Protein AF-A0A5C6HKQ1-F1 (afdb_monomer_lite)

pLDDT: mean 90.55, std 9.91, range [43.19, 98.81]

Secondary structure (DSSP, 8-state):
-EEEEEEETT-TTT-GGGHHHH-EE-GGGSSS--TTHHHHH-HHHHHHHHH---SHHHHHHHTT-SPEEEES-HHHHHHHHTTTTTS-EEE--TTT-SEEEEEEE--GGGEEEEETTEEEEEE---GGG---S---HHHHHHHHHHHH----TTTTT-SS-EEEEEEEHHHHHTT-TTSTTHHHHHHHHHHHTEEEEEE--EETTEE-SEE---TTEEEEEEEETTPPPP-GGG-

Structure (mmCIF, N/CA/C/O backbone):
data_AF-A0A5C6HKQ1-F1
#
_entry.id   AF-A0A5C6HKQ1-F1
#
loop_
_atom_site.group_PDB
_atom_site.id
_atom_site.type_symbol
_atom_site.label_atom_id
_atom_site.label_alt_id
_atom_site.label_comp_id
_atom_site.label_asym_id
_atom_site.label_entity_id
_atom_site.label_seq_id
_atom_site.pdbx_PDB_ins_code
_atom_site.Cartn_x
_atom_site.Cartn_y
_atom_site.Cartn_z
_atom_site.occupancy
_atom_site.B_iso_or_equiv
_atom_site.auth_seq_id
_atom_site.auth_comp_id
_atom_site.auth_asym_id
_atom_site.auth_atom_id
_atom_site.pdbx_PDB_model_num
ATOM 1 N N . MET A 1 1 ? -14.952 0.604 -4.972 1.00 96.75 1 MET A N 1
ATOM 2 C CA . MET A 1 1 ? -14.135 1.523 -4.153 1.00 96.75 1 MET A CA 1
ATOM 3 C C . MET A 1 1 ? -12.769 1.651 -4.800 1.00 96.75 1 MET A C 1
ATOM 5 O O . MET A 1 1 ? -12.287 0.654 -5.327 1.00 96.75 1 MET A O 1
ATOM 9 N N . ILE A 1 2 ? -12.178 2.847 -4.808 1.00 98.44 2 ILE A N 1
ATOM 10 C CA . ILE A 1 2 ? -10.826 3.061 -5.339 1.00 98.44 2 ILE A CA 1
ATOM 11 C C . ILE A 1 2 ? -9.959 3.651 -4.231 1.00 98.44 2 ILE A C 1
ATOM 13 O O . ILE A 1 2 ? -10.359 4.638 -3.620 1.00 98.44 2 ILE A O 1
ATOM 17 N N . LEU A 1 3 ? -8.802 3.040 -3.985 1.00 98.69 3 LEU A N 1
ATOM 18 C CA . LEU A 1 3 ? -7.834 3.465 -2.975 1.00 98.69 3 LEU A CA 1
ATOM 19 C C . LEU A 1 3 ? -6.476 3.738 -3.629 1.00 98.69 3 LEU A C 1
ATOM 21 O O . LEU A 1 3 ? -6.067 3.021 -4.542 1.00 98.69 3 LEU A O 1
ATOM 25 N N . PHE A 1 4 ? -5.767 4.756 -3.151 1.00 98.81 4 PHE A N 1
ATOM 26 C CA . PHE A 1 4 ? -4.529 5.263 -3.739 1.00 98.81 4 PHE A CA 1
ATOM 27 C C . PHE A 1 4 ? -3.397 5.295 -2.714 1.00 98.81 4 PHE A C 1
ATOM 29 O O . PHE A 1 4 ? -3.599 5.724 -1.582 1.00 98.81 4 PHE A O 1
ATOM 36 N N . ARG A 1 5 ? -2.188 4.900 -3.106 1.00 98.38 5 ARG A N 1
ATOM 37 C CA . ARG A 1 5 ? -0.990 4.983 -2.261 1.00 98.38 5 ARG A CA 1
ATOM 38 C C . ARG A 1 5 ? 0.164 5.576 -3.047 1.00 98.38 5 ARG A C 1
ATOM 40 O O . ARG A 1 5 ? 0.597 4.995 -4.039 1.00 98.38 5 ARG A O 1
ATOM 47 N N . GLY A 1 6 ? 0.678 6.703 -2.572 1.00 98.06 6 GLY A N 1
ATOM 48 C CA . GLY A 1 6 ? 1.950 7.248 -3.027 1.00 98.06 6 GLY A CA 1
ATOM 49 C C . GLY A 1 6 ? 3.116 6.532 -2.352 1.00 98.06 6 GLY A C 1
ATOM 50 O O . GLY A 1 6 ? 3.083 6.296 -1.146 1.00 98.06 6 GLY A O 1
ATOM 51 N N . ASP A 1 7 ? 4.146 6.191 -3.117 1.00 97.38 7 ASP A N 1
ATOM 52 C CA . ASP A 1 7 ? 5.409 5.674 -2.590 1.00 97.38 7 ASP A CA 1
ATOM 53 C C . ASP A 1 7 ? 6.587 6.133 -3.468 1.00 97.38 7 ASP A C 1
ATOM 55 O O . ASP A 1 7 ? 6.400 6.664 -4.571 1.00 97.38 7 ASP A O 1
ATOM 59 N N . LYS A 1 8 ? 7.817 5.929 -2.993 1.00 96.38 8 LYS A N 1
ATOM 60 C CA . LYS A 1 8 ? 9.039 6.352 -3.691 1.00 96.38 8 LYS A CA 1
ATOM 61 C C . LYS A 1 8 ? 10.100 5.270 -3.724 1.00 96.38 8 LYS A C 1
ATOM 63 O O . LYS A 1 8 ? 10.212 4.468 -2.806 1.00 96.38 8 LYS A O 1
ATOM 68 N N . ILE A 1 9 ? 10.920 5.274 -4.773 1.00 95.38 9 ILE A N 1
ATOM 69 C CA . ILE A 1 9 ? 11.941 4.240 -5.000 1.00 95.38 9 ILE A CA 1
ATOM 70 C C . ILE A 1 9 ? 12.920 4.100 -3.834 1.00 95.38 9 ILE A C 1
ATOM 72 O O . ILE A 1 9 ? 13.342 2.992 -3.540 1.00 95.38 9 ILE A O 1
ATOM 76 N N . TYR A 1 10 ? 13.214 5.201 -3.144 1.00 92.81 10 TYR A N 1
ATOM 77 C CA . TYR A 1 10 ? 14.128 5.250 -2.003 1.00 92.81 10 TYR A CA 1
ATOM 78 C C . TYR A 1 10 ? 13.503 4.775 -0.680 1.00 92.81 10 TYR A C 1
ATOM 80 O O . TYR A 1 10 ? 14.126 4.894 0.373 1.00 92.81 10 TYR A O 1
ATOM 88 N N . ASN A 1 11 ? 12.252 4.305 -0.687 1.00 92.25 11 ASN A N 1
ATOM 89 C CA . ASN A 1 11 ? 11.631 3.734 0.501 1.00 92.25 11 ASN A CA 1
ATOM 90 C C . ASN A 1 11 ? 12.136 2.301 0.721 1.00 92.25 11 ASN A C 1
ATOM 92 O O . ASN A 1 11 ? 11.595 1.339 0.171 1.00 92.25 11 ASN A O 1
ATOM 96 N N . GLU A 1 12 ? 13.168 2.168 1.553 1.00 89.44 12 GLU A N 1
ATOM 97 C CA . GLU A 1 12 ? 13.812 0.882 1.850 1.00 89.44 12 GLU A CA 1
ATOM 98 C C . GLU A 1 12 ? 12.942 -0.089 2.659 1.00 89.44 12 GLU A C 1
ATOM 100 O O . GLU A 1 12 ? 13.215 -1.291 2.656 1.00 89.44 12 GLU A O 1
ATOM 105 N N . TYR A 1 13 ? 11.879 0.396 3.309 1.00 89.06 13 TYR A N 1
ATOM 106 C CA . TYR A 1 13 ? 11.001 -0.443 4.125 1.00 89.06 13 TYR A CA 1
ATOM 107 C C . TYR A 1 13 ? 10.004 -1.230 3.265 1.00 89.06 13 TYR A C 1
ATOM 109 O O . TYR A 1 13 ? 9.896 -2.449 3.375 1.00 89.06 13 TYR A O 1
ATOM 117 N N . THR A 1 14 ? 9.284 -0.552 2.364 1.00 91.56 14 THR A N 1
ATOM 118 C CA . THR A 1 14 ? 8.295 -1.204 1.480 1.00 91.56 14 THR A CA 1
ATOM 119 C C . THR A 1 14 ? 8.896 -1.651 0.148 1.00 91.56 14 THR A C 1
ATOM 121 O O . THR A 1 14 ? 8.317 -2.504 -0.529 1.00 91.56 14 THR A O 1
ATOM 124 N N . LYS A 1 15 ? 10.067 -1.114 -0.229 1.00 93.38 15 LYS A N 1
ATOM 125 C CA . LYS A 1 15 ? 10.785 -1.395 -1.485 1.00 93.38 15 LYS A CA 1
ATOM 126 C C . LYS A 1 15 ? 9.841 -1.403 -2.694 1.00 93.38 15 LYS A C 1
ATOM 128 O O . LYS A 1 15 ? 9.753 -2.416 -3.395 1.00 93.38 15 LYS A O 1
ATOM 133 N N . PRO A 1 16 ? 9.119 -0.297 -2.963 1.00 94.94 16 PRO A N 1
ATOM 134 C CA . PRO A 1 16 ? 8.049 -0.279 -3.959 1.00 94.94 16 PRO A CA 1
ATOM 135 C C . PRO A 1 16 ? 8.555 -0.589 -5.370 1.00 94.94 16 PRO A C 1
ATOM 137 O O . PRO A 1 16 ? 7.802 -1.107 -6.183 1.00 94.94 16 PRO A O 1
ATOM 140 N N . TYR A 1 17 ? 9.842 -0.367 -5.650 1.00 93.69 17 TYR A N 1
ATOM 141 C CA . TYR A 1 17 ? 10.477 -0.722 -6.922 1.00 93.69 17 TYR A CA 1
ATOM 142 C C . TYR A 1 17 ? 10.480 -2.221 -7.240 1.00 93.69 17 TYR A C 1
ATOM 144 O O . TYR A 1 17 ? 10.755 -2.575 -8.380 1.00 93.69 17 TYR A O 1
ATOM 152 N N . LEU A 1 18 ? 10.179 -3.082 -6.261 1.00 92.88 18 LEU A N 1
ATOM 153 C CA . LEU A 1 18 ? 10.096 -4.535 -6.416 1.00 92.88 18 LEU A CA 1
ATOM 154 C C . LEU A 1 18 ? 8.694 -5.038 -6.797 1.00 92.88 18 LEU A C 1
ATOM 156 O O . LEU A 1 18 ? 8.458 -6.254 -6.807 1.00 92.88 18 LEU A O 1
ATOM 160 N N . TYR A 1 19 ? 7.741 -4.136 -7.057 1.00 94.75 19 TYR A N 1
ATOM 161 C CA . TYR A 1 19 ? 6.341 -4.505 -7.262 1.00 94.75 19 TYR A CA 1
ATOM 162 C C . TYR A 1 19 ? 6.129 -5.437 -8.466 1.00 94.75 19 TYR A C 1
ATOM 164 O O . TYR A 1 19 ? 5.237 -6.292 -8.412 1.00 94.75 19 TYR A O 1
ATOM 172 N N . ARG A 1 20 ? 6.957 -5.338 -9.523 1.00 92.44 20 ARG A N 1
ATOM 173 C CA . ARG A 1 20 ? 6.816 -6.169 -10.733 1.00 92.44 20 ARG A CA 1
ATOM 174 C C . ARG A 1 20 ? 7.117 -7.634 -10.413 1.00 92.44 20 ARG A C 1
ATOM 176 O O . ARG A 1 20 ? 6.361 -8.532 -10.807 1.00 92.44 20 ARG A O 1
ATOM 183 N N . CYS A 1 21 ? 8.160 -7.896 -9.619 1.00 88.00 21 CYS A N 1
ATOM 184 C CA . CYS A 1 21 ? 8.503 -9.261 -9.210 1.00 88.00 21 CYS A CA 1
ATOM 185 C C . CYS A 1 21 ? 7.732 -9.755 -7.984 1.00 88.00 21 CYS A C 1
ATOM 187 O O . CYS A 1 21 ? 7.595 -10.973 -7.825 1.00 88.00 21 CYS A O 1
ATOM 189 N N . ASN A 1 22 ? 7.261 -8.871 -7.101 1.00 87.44 22 ASN A N 1
ATOM 190 C CA . ASN A 1 22 ? 6.860 -9.272 -5.748 1.00 87.44 22 ASN A CA 1
ATOM 191 C C . ASN A 1 22 ? 5.484 -8.791 -5.283 1.00 87.44 22 ASN A C 1
ATOM 193 O O . ASN A 1 22 ? 5.031 -9.250 -4.235 1.00 87.44 22 ASN A O 1
ATOM 197 N N . GLY A 1 23 ? 4.813 -7.925 -6.043 1.00 93.56 23 GLY A N 1
ATOM 198 C CA . GLY A 1 23 ? 3.610 -7.241 -5.575 1.00 93.56 23 GLY A CA 1
ATOM 199 C C . GLY A 1 23 ? 3.908 -6.203 -4.490 1.00 93.56 23 GLY A C 1
ATOM 200 O O . GLY A 1 23 ? 5.047 -5.758 -4.340 1.00 93.56 23 GLY A O 1
ATOM 201 N N . LEU A 1 24 ? 2.882 -5.803 -3.743 1.00 95.50 24 LEU A N 1
ATOM 202 C CA . LEU A 1 24 ? 3.003 -4.778 -2.702 1.00 95.50 24 LEU A CA 1
ATOM 203 C C . LEU A 1 24 ? 3.492 -5.400 -1.394 1.00 95.50 24 LEU A C 1
ATOM 205 O O . LEU A 1 24 ? 3.146 -6.542 -1.092 1.00 95.50 24 LEU A O 1
ATOM 209 N N . ARG A 1 25 ? 4.276 -4.655 -0.610 1.00 92.44 25 ARG A N 1
ATOM 210 C CA . ARG A 1 25 ? 4.875 -5.138 0.641 1.00 92.44 25 ARG A CA 1
ATOM 211 C C . ARG A 1 25 ? 4.703 -4.125 1.762 1.00 92.44 25 ARG A C 1
ATOM 213 O O . ARG A 1 25 ? 4.982 -2.945 1.554 1.00 92.44 25 ARG A O 1
ATOM 220 N N . SER A 1 26 ? 4.284 -4.585 2.935 1.00 92.06 26 SER A N 1
ATOM 221 C CA . SER A 1 26 ? 4.322 -3.771 4.152 1.00 92.06 26 SER A CA 1
ATOM 222 C C . SER A 1 26 ? 5.752 -3.663 4.696 1.00 92.06 26 SER A C 1
ATOM 224 O O . SER A 1 26 ? 6.654 -4.384 4.255 1.00 92.06 26 SER A O 1
ATOM 226 N N . LYS A 1 27 ? 5.974 -2.751 5.652 1.00 91.00 27 LYS A N 1
ATOM 227 C CA . LYS A 1 27 ? 7.306 -2.532 6.243 1.00 91.00 27 LYS A CA 1
ATOM 228 C C . LYS A 1 27 ? 7.807 -3.747 7.027 1.00 91.00 27 LYS A C 1
ATOM 230 O O . LYS A 1 27 ? 9.005 -4.004 7.037 1.00 91.00 27 LYS A O 1
ATOM 235 N N . ALA A 1 28 ? 6.889 -4.549 7.570 1.00 86.69 28 ALA A N 1
ATOM 236 C CA . ALA A 1 28 ? 7.193 -5.816 8.237 1.00 86.69 28 ALA A CA 1
ATOM 237 C C . ALA A 1 28 ? 7.998 -6.810 7.366 1.00 86.69 28 ALA A C 1
ATOM 239 O O . ALA A 1 28 ? 8.571 -7.768 7.881 1.00 86.69 28 ALA A O 1
ATOM 240 N N . PHE A 1 29 ? 8.064 -6.612 6.041 1.00 79.00 29 PHE A N 1
ATOM 241 C CA . PHE A 1 29 ? 8.885 -7.439 5.159 1.00 79.00 29 PHE A CA 1
ATOM 242 C C . PHE A 1 29 ? 10.403 -7.244 5.356 1.00 79.00 29 PHE A C 1
ATOM 244 O O . PHE A 1 29 ? 11.176 -8.194 5.187 1.00 79.00 29 PHE A O 1
ATOM 251 N N . SER A 1 30 ? 10.867 -6.030 5.661 1.00 65.88 30 SER A N 1
ATOM 252 C CA . SER A 1 30 ? 12.298 -5.724 5.755 1.00 65.88 30 SER A CA 1
ATOM 253 C C . SER A 1 30 ? 12.875 -6.112 7.126 1.00 65.88 30 SER A C 1
ATOM 255 O O . SER A 1 30 ? 12.923 -5.285 8.022 1.00 65.88 30 SER A O 1
ATOM 257 N N . GLY A 1 31 ? 13.318 -7.372 7.252 1.00 50.94 31 GLY A N 1
ATOM 258 C CA . GLY A 1 31 ? 14.378 -7.879 8.148 1.00 50.94 31 GLY A CA 1
ATOM 259 C C . GLY A 1 31 ? 14.375 -7.460 9.632 1.00 50.94 31 GLY A C 1
ATOM 260 O O . GLY A 1 31 ? 14.758 -6.343 9.954 1.00 50.94 31 GLY A O 1
ATOM 261 N N . ASN A 1 32 ? 14.124 -8.435 10.522 1.00 52.62 32 ASN A N 1
ATOM 262 C CA . ASN A 1 32 ? 14.169 -8.401 12.007 1.00 52.62 32 ASN A CA 1
ATOM 263 C C . ASN A 1 32 ? 12.887 -8.008 12.753 1.00 52.62 32 ASN A C 1
ATOM 265 O O . ASN A 1 32 ? 12.960 -7.569 13.900 1.00 52.62 32 ASN A O 1
ATOM 269 N N . GLN A 1 33 ? 11.713 -8.176 12.156 1.00 65.00 33 GLN A N 1
ATOM 270 C CA . GLN A 1 33 ? 10.472 -7.739 12.794 1.00 65.00 33 GLN A CA 1
ATOM 271 C C . GLN A 1 33 ? 9.502 -8.897 12.997 1.00 65.00 33 GLN A C 1
ATOM 273 O O . GLN A 1 33 ? 9.433 -9.808 12.176 1.00 65.00 33 GLN A O 1
ATOM 278 N N . ASP A 1 34 ? 8.813 -8.888 14.142 1.00 69.50 34 ASP A N 1
ATOM 279 C CA . ASP A 1 34 ? 7.886 -9.949 14.531 1.00 69.50 34 ASP A CA 1
ATOM 280 C C . ASP A 1 34 ? 6.597 -9.826 13.699 1.00 69.50 34 ASP A C 1
ATOM 282 O O . ASP A 1 34 ? 5.857 -8.857 13.888 1.00 69.50 34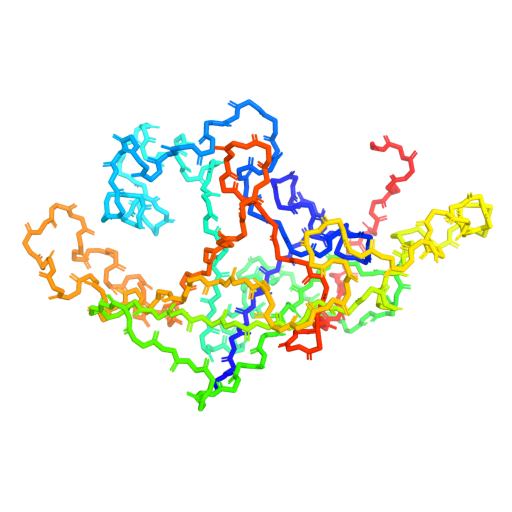 ASP A O 1
ATOM 286 N N . PRO A 1 35 ? 6.285 -10.783 12.804 1.00 68.81 35 PRO A N 1
ATOM 287 C CA . PRO A 1 35 ? 5.050 -10.754 12.015 1.00 68.81 35 PRO A CA 1
ATOM 288 C C . PRO A 1 35 ? 3.787 -10.930 12.877 1.00 68.81 35 PRO A C 1
ATOM 290 O O . PRO A 1 35 ? 2.676 -10.856 12.358 1.00 68.81 35 PRO A O 1
ATOM 293 N N . ARG A 1 36 ? 3.946 -11.165 14.190 1.00 78.31 36 ARG A N 1
ATOM 294 C CA . ARG A 1 36 ? 2.864 -11.312 15.171 1.00 78.31 36 ARG A CA 1
ATOM 295 C C . ARG A 1 36 ? 2.592 -10.035 15.967 1.00 78.31 36 ARG A C 1
ATOM 297 O O . ARG A 1 36 ? 2.133 -10.094 17.110 1.00 78.31 36 ARG A O 1
ATOM 304 N N . ASN A 1 37 ? 2.942 -8.862 15.435 1.00 85.19 37 ASN A N 1
ATOM 305 C CA . ASN A 1 37 ? 2.752 -7.604 16.160 1.00 85.19 37 ASN A CA 1
ATOM 306 C C . ASN A 1 37 ? 1.288 -7.380 16.556 1.00 85.19 37 ASN A C 1
ATOM 308 O O . ASN A 1 37 ? 1.027 -6.970 17.683 1.00 85.19 37 ASN A O 1
ATOM 312 N N . ILE A 1 38 ? 0.339 -7.701 15.675 1.00 89.06 38 ILE A N 1
ATOM 313 C CA . ILE A 1 38 ? -1.096 -7.562 15.964 1.00 89.06 38 ILE A CA 1
ATOM 314 C C . ILE A 1 38 ? -1.528 -8.528 17.074 1.00 89.06 38 ILE A C 1
ATOM 316 O O . ILE A 1 38 ? -2.261 -8.140 17.976 1.00 89.06 38 ILE A O 1
ATOM 320 N N . GLU A 1 39 ? -1.040 -9.763 17.047 1.00 86.56 39 GLU A N 1
ATOM 321 C CA . GLU A 1 39 ? -1.338 -10.811 18.022 1.00 86.56 39 GLU A CA 1
ATOM 322 C C . GLU A 1 39 ? -0.738 -10.494 19.401 1.00 86.56 39 GLU A C 1
ATOM 324 O O . GLU A 1 39 ? -1.311 -10.860 20.425 1.00 86.56 39 GLU A O 1
ATOM 329 N N . ARG A 1 40 ? 0.409 -9.805 19.434 1.00 87.12 40 ARG A N 1
ATOM 330 C CA . ARG A 1 40 ? 1.115 -9.425 20.665 1.00 87.12 40 ARG A CA 1
ATOM 331 C C . ARG A 1 40 ? 0.608 -8.118 21.274 1.00 87.12 40 ARG A C 1
ATOM 333 O O . ARG A 1 40 ? 0.521 -8.024 22.493 1.00 87.12 40 ARG A O 1
ATOM 340 N N . ILE A 1 41 ? 0.360 -7.108 20.442 1.00 89.56 41 ILE A N 1
ATOM 341 C CA . ILE A 1 41 ? 0.084 -5.726 20.870 1.00 89.56 41 ILE A CA 1
ATOM 342 C C . ILE A 1 41 ? -1.423 -5.432 20.845 1.00 89.56 41 ILE A C 1
ATOM 344 O O . ILE A 1 41 ? -1.902 -4.668 21.674 1.00 89.56 41 ILE A O 1
ATOM 348 N N . GLY A 1 42 ? -2.171 -6.056 19.934 1.00 92.94 42 GLY A N 1
ATOM 349 C CA . GLY A 1 42 ? -3.584 -5.773 19.694 1.00 92.94 42 GLY A CA 1
ATOM 350 C C . GLY A 1 42 ? -3.818 -4.970 18.412 1.00 92.94 42 GLY A C 1
ATOM 351 O O . GLY A 1 42 ? -3.002 -4.147 17.988 1.00 92.94 42 GLY A O 1
ATOM 352 N N . LEU A 1 43 ? -4.958 -5.218 17.760 1.00 94.81 43 LEU A N 1
ATOM 353 C CA . LEU A 1 43 ? -5.317 -4.561 16.499 1.00 94.81 43 LEU A CA 1
ATOM 354 C C . LEU A 1 43 ? -5.532 -3.048 16.669 1.00 94.81 43 LEU A C 1
ATOM 356 O O . LEU A 1 43 ? -5.098 -2.267 15.829 1.00 94.81 43 LEU A O 1
ATOM 360 N N . LEU A 1 44 ? -6.188 -2.622 17.752 1.00 96.31 44 LEU A N 1
ATOM 361 C CA . LEU A 1 44 ? -6.457 -1.205 18.004 1.00 96.31 44 LEU A CA 1
ATOM 362 C C . LEU A 1 44 ? -5.159 -0.413 18.194 1.00 96.31 44 LEU A C 1
ATOM 364 O O . LEU A 1 44 ? -4.953 0.612 17.548 1.00 96.31 44 LEU A O 1
ATOM 368 N N . GLU A 1 45 ? -4.270 -0.916 19.040 1.00 95.88 45 GLU A N 1
ATOM 369 C CA . GLU A 1 45 ? -2.992 -0.297 19.373 1.00 95.88 45 GLU A CA 1
ATOM 370 C C . GLU A 1 45 ? -2.063 -0.243 18.159 1.00 95.88 45 GLU A C 1
ATOM 372 O O . GLU A 1 45 ? -1.426 0.781 17.916 1.00 95.88 45 GLU A O 1
ATOM 377 N N . THR A 1 46 ? -2.015 -1.310 17.357 1.00 95.00 46 THR A N 1
ATOM 378 C CA . THR A 1 46 ? -1.232 -1.319 16.112 1.00 95.00 46 THR A CA 1
ATOM 379 C C . THR A 1 46 ? -1.778 -0.338 15.077 1.00 95.00 46 THR A C 1
ATOM 381 O O . THR A 1 46 ? -0.986 0.366 14.453 1.00 95.00 46 THR A O 1
ATOM 384 N N . ILE A 1 47 ? -3.101 -0.199 14.932 1.00 97.06 47 ILE A N 1
ATOM 385 C CA . ILE A 1 47 ? -3.697 0.837 14.070 1.00 97.06 47 ILE A CA 1
ATOM 386 C C . ILE A 1 47 ? -3.329 2.234 14.583 1.00 97.06 47 ILE A C 1
ATOM 388 O O . ILE A 1 47 ? -2.809 3.042 13.818 1.00 97.06 47 ILE A O 1
ATOM 392 N N . ILE A 1 48 ? -3.521 2.526 15.873 1.00 96.81 48 ILE A N 1
ATOM 393 C CA . ILE A 1 48 ? -3.182 3.844 16.440 1.00 96.81 48 ILE A CA 1
ATOM 394 C C . ILE A 1 48 ? -1.696 4.158 16.227 1.00 96.81 48 ILE A C 1
ATOM 396 O O . ILE A 1 48 ? -1.367 5.249 15.765 1.00 96.81 48 ILE A O 1
ATOM 400 N N . ASN A 1 49 ? -0.802 3.204 16.497 1.00 95.38 49 ASN A N 1
ATOM 401 C CA . ASN A 1 49 ? 0.636 3.391 16.310 1.00 95.38 49 ASN A CA 1
ATOM 402 C C . ASN A 1 49 ? 1.040 3.498 14.833 1.00 95.38 49 ASN A C 1
ATOM 404 O O . ASN A 1 49 ? 2.011 4.185 14.535 1.00 95.38 49 ASN A O 1
ATOM 408 N N . HIS A 1 50 ? 0.311 2.877 13.901 1.00 95.38 50 HIS A N 1
ATOM 409 C CA . HIS A 1 50 ? 0.535 3.086 12.467 1.00 95.38 50 HIS A CA 1
ATOM 410 C C . HIS A 1 50 ? 0.253 4.537 12.059 1.00 95.38 50 HIS A C 1
ATOM 412 O O . HIS A 1 50 ? 0.994 5.125 11.278 1.00 95.38 50 HIS A O 1
ATOM 418 N N . ILE A 1 51 ? -0.819 5.115 12.590 1.00 96.25 51 ILE A N 1
ATOM 419 C CA . ILE A 1 51 ? -1.309 6.432 12.171 1.00 96.25 51 ILE A CA 1
ATOM 420 C C . ILE A 1 51 ? -0.553 7.541 12.900 1.00 96.25 51 ILE A C 1
ATOM 422 O O . ILE A 1 51 ? -0.153 8.553 12.320 1.00 96.25 51 ILE A O 1
ATOM 426 N N . LYS A 1 52 ? -0.359 7.361 14.207 1.00 93.44 52 LYS A N 1
ATOM 427 C CA . LYS A 1 52 ? 0.284 8.336 15.079 1.00 93.44 52 LYS A CA 1
ATOM 428 C C . LYS A 1 52 ? 1.052 7.631 16.203 1.00 93.44 52 LYS A C 1
ATOM 430 O O . LYS A 1 52 ? 0.520 7.469 17.302 1.00 93.44 52 LYS A O 1
ATOM 435 N N . PRO A 1 53 ? 2.327 7.281 15.967 1.00 91.19 53 PRO A N 1
ATOM 436 C CA . PRO A 1 53 ? 3.224 6.822 17.021 1.00 91.19 53 PRO A CA 1
ATOM 437 C C . PRO A 1 53 ? 3.281 7.831 18.167 1.00 91.19 53 PRO A C 1
ATOM 439 O O . PRO A 1 53 ? 3.421 9.036 17.930 1.00 91.19 53 PRO A O 1
ATOM 442 N N . LYS A 1 54 ? 3.181 7.348 19.404 1.00 86.69 54 LYS A N 1
ATOM 443 C CA . LYS A 1 54 ? 3.154 8.202 20.603 1.00 86.69 54 LYS A CA 1
ATOM 444 C C . LYS A 1 54 ? 4.433 8.184 21.411 1.00 86.69 54 LYS A C 1
ATOM 446 O O . LYS A 1 54 ? 4.800 9.188 22.013 1.00 86.69 54 LYS A O 1
ATOM 451 N N . ASP A 1 55 ? 5.067 7.028 21.447 1.00 88.94 55 ASP A N 1
ATOM 452 C CA . ASP A 1 55 ? 6.252 6.742 22.230 1.00 88.94 55 ASP A CA 1
ATOM 453 C C . ASP A 1 55 ? 7.257 5.962 21.377 1.00 88.94 55 ASP A C 1
ATOM 455 O O . ASP A 1 55 ? 7.047 5.707 20.186 1.00 88.94 55 ASP A O 1
ATOM 459 N N . SER A 1 56 ? 8.383 5.604 21.986 1.00 91.31 56 SER A N 1
ATOM 460 C CA . SER A 1 56 ? 9.430 4.834 21.325 1.00 91.31 56 SER A CA 1
ATOM 461 C C . SER A 1 56 ? 8.943 3.477 20.818 1.00 91.31 56 SER A C 1
ATOM 463 O O . SER A 1 56 ? 9.389 3.046 19.760 1.00 91.31 56 SER A O 1
ATOM 465 N N . GLU A 1 57 ? 8.033 2.809 21.531 1.00 87.94 57 GLU A N 1
ATOM 466 C CA . GLU A 1 57 ? 7.516 1.500 21.120 1.00 87.94 57 GLU A CA 1
ATOM 467 C C . GLU A 1 57 ? 6.602 1.630 19.900 1.00 87.94 57 GLU A C 1
ATOM 469 O O . GLU A 1 57 ? 6.735 0.867 18.942 1.00 87.94 57 GLU A O 1
ATOM 474 N N . GLY A 1 58 ? 5.739 2.647 19.882 1.00 89.50 58 GLY A N 1
ATOM 475 C CA . GLY A 1 58 ? 4.915 2.987 18.728 1.00 89.50 58 GLY A CA 1
ATOM 476 C C . GLY A 1 58 ? 5.748 3.362 17.502 1.00 89.50 58 GLY A C 1
ATOM 477 O O . GLY A 1 58 ? 5.389 2.979 16.392 1.00 89.50 58 GLY A O 1
ATOM 478 N N . ILE A 1 59 ? 6.877 4.061 17.681 1.00 90.44 59 ILE A N 1
ATOM 479 C CA . ILE A 1 59 ? 7.805 4.390 16.581 1.00 90.44 59 ILE A CA 1
ATOM 480 C C . ILE A 1 59 ? 8.453 3.115 16.035 1.00 90.44 59 ILE A C 1
ATOM 482 O O . ILE A 1 59 ? 8.454 2.901 14.824 1.00 90.44 59 ILE A O 1
ATOM 486 N N . ILE A 1 60 ? 8.932 2.236 16.924 1.00 88.62 60 ILE A N 1
ATOM 487 C CA . ILE A 1 60 ? 9.477 0.927 16.541 1.00 88.62 60 ILE A CA 1
ATOM 488 C C . ILE A 1 60 ? 8.430 0.128 15.756 1.00 88.62 60 ILE A C 1
ATOM 490 O O . ILE A 1 60 ? 8.754 -0.444 14.717 1.00 88.62 60 ILE A O 1
ATOM 494 N N . TYR A 1 61 ? 7.173 0.116 16.212 1.00 89.88 61 TYR A N 1
ATOM 495 C CA . TYR A 1 61 ? 6.089 -0.540 15.483 1.00 89.88 61 TYR A CA 1
ATOM 496 C C . TYR A 1 61 ? 5.804 0.124 14.131 1.00 89.88 61 TYR A C 1
ATOM 498 O O . TYR A 1 61 ? 5.592 -0.571 13.144 1.00 89.88 61 TYR A O 1
ATOM 506 N N . TYR A 1 62 ? 5.793 1.452 14.043 1.00 90.75 62 TYR A N 1
ATOM 507 C CA . TYR A 1 62 ? 5.517 2.162 12.793 1.00 90.75 62 TYR A CA 1
ATOM 508 C C . TYR A 1 62 ? 6.533 1.857 11.697 1.00 90.75 62 TYR A C 1
ATOM 510 O O . TYR A 1 62 ? 6.168 1.727 10.524 1.00 90.75 62 TYR A O 1
ATOM 518 N N . ASP A 1 63 ? 7.800 1.702 12.069 1.00 88.75 63 ASP A N 1
ATOM 519 C CA . ASP A 1 63 ? 8.863 1.249 11.169 1.00 88.75 63 ASP A CA 1
ATOM 520 C C . ASP A 1 63 ? 8.782 -0.254 10.871 1.00 88.75 63 ASP A C 1
ATOM 522 O O . ASP A 1 63 ? 9.489 -0.752 9.995 1.00 88.75 63 ASP A O 1
ATOM 526 N N . ALA A 1 64 ? 7.875 -0.953 11.557 1.00 88.62 64 ALA A N 1
ATOM 527 C CA . ALA A 1 64 ? 7.630 -2.382 11.462 1.00 88.62 64 ALA A CA 1
ATOM 528 C C . ALA A 1 64 ? 6.215 -2.798 11.077 1.00 88.62 64 ALA A C 1
ATOM 530 O O . ALA A 1 64 ? 5.813 -3.948 11.255 1.00 88.62 64 ALA A O 1
ATOM 531 N N . THR A 1 65 ? 5.430 -1.844 10.601 1.00 91.75 65 THR A N 1
ATOM 532 C CA . THR A 1 65 ? 3.993 -2.031 10.539 1.00 91.75 65 THR A CA 1
ATOM 533 C C . THR A 1 65 ? 3.574 -3.075 9.506 1.00 91.75 65 THR A C 1
ATOM 535 O O . THR A 1 65 ? 4.123 -3.168 8.401 1.00 91.75 65 THR A O 1
ATOM 538 N N . ASP A 1 66 ? 2.545 -3.833 9.878 1.00 91.62 66 ASP A N 1
ATOM 539 C CA . ASP A 1 66 ? 1.888 -4.836 9.046 1.00 91.62 66 ASP A CA 1
ATOM 540 C C . ASP A 1 66 ? 1.032 -4.217 7.934 1.00 91.62 66 ASP A C 1
ATOM 542 O O . ASP A 1 66 ? 0.733 -4.878 6.937 1.00 91.62 66 ASP A O 1
ATOM 546 N N . PHE A 1 67 ? 0.641 -2.952 8.101 1.00 95.00 67 PHE A N 1
ATOM 547 C CA . PHE A 1 67 ? -0.306 -2.273 7.231 1.00 95.00 67 PHE A CA 1
ATOM 548 C C . PHE A 1 67 ? 0.367 -1.559 6.059 1.00 95.00 67 PHE A C 1
ATOM 550 O O . PHE A 1 67 ? 1.465 -1.004 6.153 1.00 95.00 67 PHE A O 1
ATOM 557 N N . LEU A 1 68 ? -0.363 -1.501 4.953 1.00 96.25 68 LEU A N 1
ATOM 558 C CA . LEU A 1 68 ? -0.149 -0.559 3.867 1.00 96.25 68 LEU A CA 1
ATOM 559 C C . LEU A 1 68 ? -1.193 0.553 3.984 1.00 96.25 68 LEU A C 1
ATOM 561 O O . LEU A 1 68 ? -2.387 0.282 3.881 1.00 96.25 68 LEU A O 1
ATOM 565 N N . SER A 1 69 ? -0.750 1.796 4.164 1.00 97.25 69 SER A N 1
ATOM 566 C CA . SER A 1 69 ? -1.641 2.962 4.132 1.00 97.25 69 SER A CA 1
ATOM 567 C C . SER A 1 69 ? -2.010 3.339 2.694 1.00 97.25 69 SER A C 1
ATOM 569 O O . SER A 1 69 ? -1.146 3.374 1.804 1.00 97.25 69 SER A O 1
ATOM 571 N N . PHE A 1 70 ? -3.300 3.590 2.490 1.00 98.56 70 PHE A N 1
ATOM 572 C CA . PHE A 1 70 ? -3.921 4.101 1.276 1.00 98.56 70 PHE A CA 1
ATOM 573 C C . PHE A 1 70 ? -4.859 5.263 1.622 1.00 98.56 70 PHE A C 1
ATOM 575 O O . PHE A 1 70 ? -5.287 5.417 2.756 1.00 98.56 70 PHE A O 1
ATOM 582 N N . SER A 1 71 ? -5.229 6.054 0.622 1.00 98.62 71 SER A N 1
ATOM 583 C CA . SER A 1 71 ? -6.198 7.140 0.722 1.00 98.62 71 SER A CA 1
ATOM 584 C C . SER A 1 71 ? -7.309 6.962 -0.309 1.00 98.62 71 SER A C 1
ATOM 586 O O . SER A 1 71 ? -7.051 6.533 -1.434 1.00 98.62 71 SER A O 1
ATOM 588 N N . GLU A 1 72 ? -8.536 7.365 0.011 1.00 98.31 72 GLU A N 1
ATOM 589 C CA . GLU A 1 72 ? -9.595 7.535 -1.002 1.00 98.31 72 GLU A CA 1
ATOM 590 C C . GLU A 1 72 ? -9.342 8.746 -1.917 1.00 98.31 72 GLU A C 1
ATOM 592 O O . GLU A 1 72 ? -9.940 8.882 -2.987 1.00 98.31 72 GLU A O 1
ATOM 597 N N . SER A 1 73 ? -8.458 9.660 -1.508 1.00 98.50 73 SER A N 1
ATOM 598 C CA . SER A 1 73 ? -8.102 10.847 -2.278 1.00 98.50 73 SER A CA 1
ATOM 599 C C . SER A 1 73 ? -6.848 10.601 -3.107 1.00 98.50 73 SER A C 1
ATOM 601 O O . SER A 1 73 ? -5.727 10.592 -2.596 1.00 98.50 73 SER A O 1
ATOM 603 N N . ARG A 1 74 ? -7.021 10.537 -4.432 1.00 98.44 74 ARG A N 1
ATOM 604 C CA . ARG A 1 74 ? -5.892 10.546 -5.374 1.00 98.44 74 ARG A CA 1
ATOM 605 C C . ARG A 1 74 ? -4.961 11.743 -5.147 1.00 98.44 74 ARG A C 1
ATOM 607 O O . ARG A 1 74 ? -3.752 11.601 -5.277 1.00 98.44 74 ARG A O 1
ATOM 614 N N . GLY A 1 75 ? -5.513 12.909 -4.797 1.00 98.25 75 GLY A N 1
ATOM 615 C CA . GLY A 1 75 ? -4.736 14.120 -4.521 1.00 98.25 75 GLY A CA 1
ATOM 616 C C . GLY A 1 75 ? -3.819 13.977 -3.306 1.00 98.25 75 GLY A C 1
ATOM 617 O O . GLY A 1 75 ? -2.643 14.305 -3.407 1.00 98.25 75 GLY A O 1
ATOM 618 N N . LYS A 1 76 ? -4.323 13.412 -2.199 1.00 97.94 76 LYS A N 1
ATOM 619 C CA . LYS A 1 76 ? -3.519 13.148 -0.990 1.00 97.94 76 LYS A CA 1
ATOM 620 C C . LYS A 1 76 ? -2.442 12.094 -1.250 1.00 97.94 76 LYS A C 1
ATOM 622 O O . LYS A 1 76 ? -1.287 12.282 -0.887 1.00 97.94 76 LYS A O 1
ATOM 627 N N . ALA A 1 77 ? -2.782 11.025 -1.969 1.00 98.31 77 ALA A N 1
ATOM 628 C CA . ALA A 1 77 ? -1.796 10.017 -2.348 1.00 98.31 77 ALA A CA 1
ATOM 629 C C . ALA A 1 77 ? -0.694 10.583 -3.264 1.00 98.31 77 ALA A C 1
ATOM 631 O O . ALA A 1 77 ? 0.474 10.234 -3.102 1.00 98.31 77 ALA A O 1
ATOM 632 N N . LEU A 1 78 ? -1.038 11.480 -4.197 1.00 98.38 78 LEU A N 1
ATOM 633 C CA . LEU A 1 78 ? -0.053 12.186 -5.020 1.00 98.38 78 LEU A CA 1
ATOM 634 C C . LEU A 1 78 ? 0.792 13.174 -4.220 1.00 98.38 78 LEU A C 1
ATOM 636 O O . LEU A 1 78 ? 1.983 13.273 -4.489 1.00 98.38 78 LEU A O 1
ATOM 640 N N . GLU A 1 79 ? 0.208 13.864 -3.242 1.00 97.62 79 GLU A N 1
ATOM 641 C CA . GLU A 1 79 ? 0.949 14.706 -2.303 1.00 97.62 79 GLU A CA 1
ATOM 642 C C . GLU A 1 79 ? 2.010 13.885 -1.556 1.00 97.62 79 GLU A C 1
ATOM 644 O O . GLU A 1 79 ? 3.158 14.304 -1.461 1.00 97.62 79 GLU A O 1
ATOM 649 N N . TRP A 1 80 ? 1.688 12.682 -1.076 1.00 95.19 80 TRP A N 1
ATOM 650 C CA . TRP A 1 80 ? 2.697 11.805 -0.468 1.00 95.19 80 TRP A CA 1
ATOM 651 C C . TRP A 1 80 ? 3.723 11.291 -1.476 1.00 95.19 80 TRP A C 1
ATOM 653 O O . TRP A 1 80 ? 4.916 11.258 -1.179 1.00 95.19 80 TRP A O 1
ATOM 663 N N . CYS A 1 81 ? 3.277 10.938 -2.683 1.00 96.25 81 CYS A N 1
ATOM 664 C CA . CYS A 1 81 ? 4.154 10.546 -3.785 1.00 96.25 81 CYS A CA 1
ATOM 665 C C . CYS A 1 81 ? 5.177 11.655 -4.110 1.00 96.25 81 CYS A C 1
ATOM 667 O O . CYS A 1 81 ? 6.337 11.376 -4.399 1.00 96.25 81 CYS A O 1
ATOM 669 N N . SER A 1 82 ? 4.787 12.925 -3.999 1.00 96.62 82 SER A N 1
ATOM 670 C CA . SER A 1 82 ? 5.641 14.096 -4.223 1.00 96.62 82 SER A CA 1
ATOM 671 C C . SER A 1 82 ? 6.407 14.567 -2.978 1.00 96.62 82 SER A C 1
ATOM 673 O O . SER A 1 82 ? 6.898 15.695 -2.963 1.00 96.62 82 SER A O 1
ATOM 675 N N . ASP A 1 83 ? 6.523 13.739 -1.930 1.00 94.88 83 ASP A N 1
ATOM 676 C CA . ASP A 1 83 ? 7.116 14.116 -0.637 1.00 94.88 83 ASP A CA 1
ATOM 677 C C . ASP A 1 83 ? 6.492 15.395 -0.054 1.00 94.88 83 ASP A C 1
ATOM 679 O O . ASP A 1 83 ? 7.189 16.327 0.340 1.00 94.88 83 ASP A O 1
ATOM 683 N N . LYS A 1 84 ? 5.159 15.441 -0.003 1.00 94.75 84 LYS A N 1
ATOM 684 C CA . LYS A 1 84 ? 4.348 16.604 0.390 1.00 94.75 84 LYS A CA 1
ATOM 685 C C . LYS A 1 84 ? 4.530 17.800 -0.544 1.00 94.75 84 LYS A C 1
ATOM 687 O O . LYS A 1 84 ? 4.734 18.925 -0.097 1.00 94.75 84 LYS A O 1
ATOM 692 N N . ASN A 1 85 ? 4.456 17.549 -1.852 1.00 94.38 85 ASN A N 1
ATOM 693 C CA . ASN A 1 85 ? 4.632 18.543 -2.921 1.00 94.38 85 ASN A CA 1
ATOM 694 C C . ASN A 1 85 ? 6.024 19.195 -2.987 1.00 94.38 85 ASN A C 1
ATOM 696 O O . ASN A 1 85 ? 6.194 20.195 -3.682 1.00 94.38 85 ASN A O 1
ATOM 700 N N . ASN A 1 86 ? 7.027 18.611 -2.326 1.00 96.62 86 ASN A N 1
ATOM 701 C CA . ASN A 1 86 ? 8.417 19.060 -2.424 1.00 96.62 86 ASN A CA 1
ATOM 702 C C . ASN A 1 86 ? 9.090 18.616 -3.732 1.00 96.62 86 ASN A C 1
ATOM 704 O O . ASN A 1 86 ? 10.091 19.200 -4.137 1.00 96.62 86 ASN A O 1
ATOM 708 N N . VAL A 1 87 ? 8.548 17.597 -4.406 1.00 96.12 87 VAL A N 1
ATOM 709 C CA . VAL A 1 87 ? 9.071 17.071 -5.672 1.00 96.12 87 VAL A CA 1
ATOM 710 C C . VAL A 1 87 ? 8.039 17.221 -6.784 1.00 96.12 87 VAL A C 1
ATOM 712 O O . VAL A 1 87 ? 6.922 16.717 -6.696 1.00 96.12 87 VAL A O 1
ATOM 715 N N . ILE A 1 88 ? 8.426 17.870 -7.882 1.00 97.31 88 ILE A N 1
ATOM 716 C CA . ILE A 1 88 ? 7.582 17.963 -9.078 1.00 97.31 88 ILE A CA 1
ATOM 717 C C . ILE A 1 88 ? 7.563 16.599 -9.772 1.00 97.31 88 ILE A C 1
ATOM 719 O O . ILE A 1 88 ? 8.609 16.085 -10.173 1.00 97.31 88 ILE A O 1
ATOM 723 N N . LEU A 1 89 ? 6.370 16.031 -9.940 1.00 98.12 89 LEU A N 1
ATOM 724 C CA . LEU A 1 89 ? 6.165 14.742 -10.596 1.00 98.12 89 LEU A CA 1
ATOM 725 C C . LEU A 1 89 ? 5.947 14.918 -12.104 1.00 98.12 89 LEU A C 1
ATOM 727 O O . LEU A 1 89 ? 5.129 15.732 -12.535 1.00 98.12 89 LEU A O 1
ATOM 731 N N . LYS A 1 90 ? 6.632 14.105 -12.908 1.00 98.00 90 LYS A N 1
ATOM 732 C CA . LYS A 1 90 ? 6.339 13.891 -14.334 1.00 98.00 90 LYS A CA 1
ATOM 733 C C . LYS A 1 90 ? 6.012 12.424 -14.565 1.00 98.00 90 LYS A C 1
ATOM 735 O O . LYS A 1 90 ? 6.594 11.572 -13.902 1.00 98.00 90 LYS A O 1
ATOM 740 N N . SER A 1 91 ? 5.113 12.123 -15.498 1.00 98.00 91 SER A N 1
ATOM 741 C CA . SER A 1 91 ? 4.870 10.739 -15.920 1.00 98.00 91 SER A CA 1
ATOM 742 C C . SER A 1 91 ? 6.168 10.092 -16.404 1.00 98.00 91 SER A C 1
ATOM 744 O O . SER A 1 91 ? 6.986 10.750 -17.050 1.00 98.00 91 SER A O 1
ATOM 746 N N . ALA A 1 92 ? 6.349 8.817 -16.080 1.00 97.62 92 ALA A N 1
ATOM 747 C CA . ALA A 1 92 ? 7.529 8.041 -16.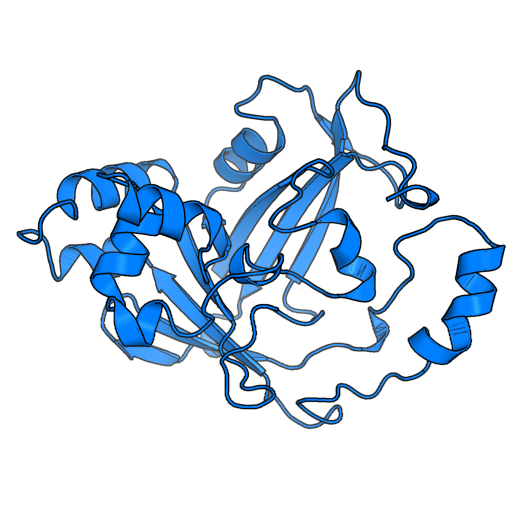437 1.00 97.62 92 ALA A CA 1
ATOM 748 C C . ALA A 1 92 ? 7.130 6.743 -17.141 1.00 97.62 92 ALA A C 1
ATOM 750 O O . ALA A 1 92 ? 6.030 6.229 -16.929 1.00 97.62 92 ALA A O 1
ATOM 751 N N . ASN A 1 93 ? 8.036 6.209 -17.959 1.00 95.69 93 ASN A N 1
ATOM 752 C CA . ASN A 1 93 ? 7.900 4.857 -18.486 1.00 95.69 93 ASN A CA 1
ATOM 753 C C . ASN A 1 93 ? 8.486 3.836 -17.506 1.00 95.69 93 ASN A C 1
ATOM 755 O O . ASN A 1 93 ? 9.156 4.186 -16.529 1.00 95.69 93 ASN A O 1
ATOM 759 N N . ASP A 1 94 ? 8.266 2.558 -17.812 1.00 93.19 94 ASP A N 1
ATOM 760 C CA . ASP A 1 94 ? 8.901 1.465 -17.092 1.00 93.19 94 ASP A CA 1
ATOM 761 C C . ASP A 1 94 ? 10.425 1.629 -17.039 1.00 93.19 94 ASP A C 1
ATOM 763 O O . ASP A 1 94 ? 11.093 1.852 -18.050 1.00 93.19 94 ASP A O 1
ATOM 767 N N . TYR A 1 95 ? 10.964 1.445 -15.836 1.00 92.25 95 TYR A N 1
ATOM 768 C CA . TYR A 1 95 ? 12.379 1.525 -15.490 1.00 92.25 95 TYR A CA 1
ATOM 769 C C . TYR A 1 95 ? 12.989 2.931 -15.531 1.00 92.25 95 TYR A C 1
ATOM 771 O O . TYR A 1 95 ? 14.203 3.064 -15.379 1.00 92.25 95 TYR A O 1
ATOM 779 N N . GLU A 1 96 ? 12.171 3.972 -15.664 1.00 94.62 96 GLU A N 1
ATOM 780 C CA . GLU A 1 96 ? 12.578 5.377 -15.511 1.00 94.62 96 GLU A CA 1
ATOM 781 C C . GLU A 1 96 ? 12.035 5.990 -14.217 1.00 94.62 96 GLU A C 1
ATOM 783 O O . GLU A 1 96 ? 12.467 7.069 -13.804 1.00 94.62 96 GLU A O 1
ATOM 788 N N . GLU A 1 97 ? 11.088 5.308 -13.572 1.00 96.44 97 GLU A N 1
ATOM 789 C CA . GLU A 1 97 ? 10.354 5.850 -12.443 1.00 96.44 97 GLU A CA 1
ATOM 790 C C . GLU A 1 97 ? 11.210 6.003 -11.177 1.00 96.44 97 GLU A C 1
ATOM 792 O O . GLU A 1 97 ? 12.101 5.198 -10.888 1.00 96.44 97 GLU A O 1
ATOM 797 N N . THR A 1 98 ? 10.892 7.014 -10.375 1.00 97.44 98 THR A N 1
ATOM 798 C CA . THR A 1 98 ? 11.389 7.183 -8.995 1.00 97.44 98 THR A CA 1
ATOM 799 C C . THR A 1 98 ? 10.249 7.274 -7.984 1.00 97.44 98 THR A C 1
ATOM 801 O O . THR A 1 98 ? 10.478 7.284 -6.771 1.00 97.44 98 THR A O 1
ATOM 804 N N . ARG A 1 99 ? 9.012 7.331 -8.477 1.00 98.06 99 ARG A N 1
ATOM 805 C CA . ARG A 1 99 ? 7.791 7.611 -7.735 1.00 98.06 99 ARG A CA 1
ATOM 806 C C . ARG A 1 99 ? 6.661 6.734 -8.270 1.00 98.06 99 ARG A C 1
ATOM 808 O O . ARG A 1 99 ? 6.567 6.493 -9.473 1.00 98.06 99 ARG A O 1
ATOM 815 N N . TYR A 1 100 ? 5.828 6.243 -7.363 1.00 98.50 100 TYR A N 1
ATOM 816 C CA . TYR A 1 100 ? 4.792 5.256 -7.652 1.00 98.50 100 TYR A CA 1
ATOM 817 C C . TYR A 1 100 ? 3.475 5.733 -7.058 1.00 98.50 100 TYR A C 1
ATOM 819 O O . TYR A 1 100 ? 3.430 6.127 -5.891 1.00 98.50 100 TYR A O 1
ATOM 827 N N . LEU A 1 101 ? 2.407 5.661 -7.843 1.00 98.75 101 LEU A N 1
ATOM 828 C CA . LEU A 1 101 ? 1.046 5.761 -7.338 1.00 98.75 101 LEU A CA 1
ATOM 829 C C . LEU A 1 101 ? 0.370 4.409 -7.548 1.00 98.75 101 LEU A C 1
ATOM 831 O O . LEU A 1 101 ? -0.045 4.080 -8.657 1.00 98.75 101 LEU A O 1
ATOM 835 N N . PHE A 1 102 ? 0.279 3.618 -6.486 1.00 98.69 102 PHE A N 1
ATOM 836 C CA . PHE A 1 102 ? -0.454 2.359 -6.502 1.00 98.69 102 PHE A CA 1
ATOM 837 C C . PHE A 1 102 ? -1.949 2.628 -6.377 1.00 98.69 102 PHE A C 1
ATOM 839 O O . PHE A 1 102 ? -2.366 3.448 -5.555 1.00 98.69 102 PHE A O 1
ATOM 846 N N . ILE A 1 103 ? -2.749 1.927 -7.176 1.00 98.81 103 ILE A N 1
ATOM 847 C CA . ILE A 1 103 ? -4.195 2.131 -7.259 1.00 98.81 103 ILE A CA 1
ATOM 848 C C . ILE A 1 103 ? -4.885 0.789 -7.090 1.00 98.81 103 ILE A C 1
ATOM 850 O O . ILE A 1 103 ? -4.638 -0.135 -7.860 1.00 98.81 103 ILE A O 1
ATOM 854 N N . LEU A 1 104 ? -5.765 0.686 -6.101 1.00 98.69 104 LEU A N 1
ATOM 855 C CA . LEU A 1 104 ? -6.575 -0.496 -5.826 1.00 98.69 104 LEU A CA 1
ATOM 856 C C . LEU A 1 104 ? -7.999 -0.192 -6.271 1.00 98.69 104 LEU A C 1
ATOM 858 O O . LEU A 1 104 ? -8.627 0.726 -5.756 1.00 98.69 104 LEU A O 1
ATOM 862 N N . THR A 1 105 ? -8.518 -0.982 -7.198 1.00 98.44 105 THR A N 1
ATOM 863 C CA . THR A 1 105 ? -9.905 -0.959 -7.661 1.00 98.44 105 THR A CA 1
ATOM 864 C C . THR A 1 105 ? -10.637 -2.156 -7.066 1.00 98.44 105 THR A C 1
ATOM 866 O O . THR A 1 105 ? -10.615 -3.262 -7.601 1.00 98.44 105 THR A O 1
ATOM 869 N N . ILE A 1 106 ? -11.279 -1.934 -5.924 1.00 97.56 106 ILE A N 1
ATOM 870 C CA . ILE A 1 106 ? -11.937 -2.977 -5.136 1.00 97.56 106 ILE A CA 1
ATOM 871 C C . ILE A 1 106 ? -13.417 -3.023 -5.508 1.00 97.56 106 ILE A C 1
ATOM 873 O O . ILE A 1 106 ? -14.138 -2.025 -5.370 1.00 97.56 106 ILE A O 1
ATOM 877 N N . ASN A 1 107 ? -13.885 -4.187 -5.959 1.00 96.19 107 ASN A N 1
ATOM 878 C CA . ASN A 1 107 ? -15.304 -4.416 -6.196 1.00 96.19 107 ASN A CA 1
ATOM 879 C C . ASN A 1 107 ? -16.042 -4.494 -4.853 1.00 96.19 107 ASN A C 1
ATOM 881 O O . ASN A 1 107 ? -15.876 -5.451 -4.106 1.00 96.19 107 ASN A O 1
ATOM 885 N N . THR A 1 108 ? -16.877 -3.502 -4.550 1.00 94.69 108 THR A N 1
ATOM 886 C CA . THR A 1 108 ? -17.588 -3.422 -3.263 1.00 94.69 108 THR A CA 1
ATOM 887 C C . THR A 1 108 ? -18.600 -4.543 -3.064 1.00 94.69 108 THR A C 1
ATOM 889 O O . THR A 1 108 ? -18.925 -4.850 -1.926 1.00 94.69 108 THR A O 1
ATOM 892 N N . ALA A 1 109 ? -19.067 -5.184 -4.141 1.00 95.00 109 ALA A N 1
ATOM 893 C CA . ALA A 1 109 ? -19.938 -6.356 -4.046 1.00 95.00 109 ALA A CA 1
ATOM 894 C C . ALA A 1 109 ? -19.204 -7.622 -3.556 1.00 95.00 109 ALA A C 1
ATOM 896 O O . ALA A 1 109 ? -19.850 -8.557 -3.099 1.00 95.00 109 ALA A O 1
ATOM 897 N N . ASP A 1 110 ? -17.871 -7.649 -3.649 1.00 93.69 110 ASP A N 1
ATOM 898 C CA . ASP A 1 110 ? -17.015 -8.758 -3.207 1.00 93.69 110 ASP A CA 1
ATOM 899 C C . ASP A 1 110 ? -16.425 -8.522 -1.796 1.00 93.69 110 ASP A C 1
ATOM 901 O O . ASP A 1 110 ? -15.570 -9.285 -1.341 1.00 93.69 110 ASP A O 1
ATOM 905 N N . ILE A 1 111 ? -16.835 -7.448 -1.110 1.00 95.94 111 ILE A N 1
ATOM 906 C CA . ILE A 1 111 ? -16.376 -7.110 0.240 1.00 95.94 111 ILE A CA 1
ATOM 907 C C . ILE A 1 111 ? -17.318 -7.736 1.278 1.00 95.94 111 ILE A C 1
ATOM 909 O O . ILE A 1 111 ? -18.536 -7.590 1.187 1.00 95.94 111 ILE A O 1
ATOM 913 N N . TYR A 1 112 ? -16.752 -8.385 2.296 1.00 97.00 112 TYR A N 1
ATOM 914 C CA . TYR A 1 112 ? -17.485 -8.959 3.426 1.00 97.00 112 TYR A CA 1
ATOM 915 C C . TYR A 1 112 ? -17.156 -8.216 4.726 1.00 97.00 112 TYR A C 1
ATOM 917 O O . TYR A 1 112 ? -15.994 -8.128 5.112 1.00 97.00 112 TYR A O 1
ATOM 925 N N . THR A 1 113 ? -18.160 -7.691 5.426 1.00 97.69 113 THR A N 1
ATOM 926 C CA . THR A 1 113 ? -17.958 -7.017 6.719 1.00 97.69 113 THR A CA 1
ATOM 927 C C . THR A 1 113 ? -17.651 -8.039 7.814 1.00 97.69 113 THR A C 1
ATOM 929 O O . THR A 1 113 ? -18.445 -8.946 8.056 1.00 97.69 113 THR A O 1
ATOM 932 N N . ILE A 1 114 ? -16.517 -7.875 8.499 1.00 97.50 114 ILE A N 1
ATOM 933 C CA . ILE A 1 114 ? -16.078 -8.755 9.603 1.00 97.50 114 ILE A CA 1
ATOM 934 C C . ILE A 1 114 ? -16.122 -8.064 10.971 1.00 97.50 114 ILE A C 1
ATOM 936 O O . ILE A 1 114 ? -15.974 -8.712 12.003 1.00 97.50 114 ILE A O 1
ATOM 940 N N . GLY A 1 115 ? -16.331 -6.752 10.985 1.00 96.06 115 GLY A N 1
ATOM 941 C CA . GLY A 1 115 ? -16.432 -5.936 12.184 1.00 96.06 115 GLY A CA 1
ATOM 942 C C . GLY A 1 115 ? -16.656 -4.481 11.802 1.00 96.06 115 GLY A C 1
ATOM 943 O O . GLY A 1 115 ? -16.686 -4.134 10.623 1.00 96.06 115 GLY A O 1
ATOM 944 N N . ASN A 1 116 ? -16.812 -3.620 12.798 1.00 96.00 116 ASN A N 1
ATOM 945 C CA . ASN A 1 116 ? -17.039 -2.205 12.543 1.00 96.00 116 ASN A CA 1
ATOM 946 C C . ASN A 1 116 ? -15.809 -1.563 11.898 1.00 96.00 116 ASN A C 1
ATOM 948 O O . ASN A 1 116 ? -14.723 -1.629 12.469 1.00 96.00 116 ASN A O 1
ATOM 952 N N . GLY A 1 117 ? -15.957 -0.978 10.710 1.00 97.50 117 GLY A N 1
ATOM 953 C CA . GLY A 1 117 ? -14.831 -0.469 9.926 1.00 97.50 117 GLY A CA 1
ATOM 954 C C . GLY A 1 117 ? -13.834 -1.534 9.455 1.00 97.50 117 GLY A C 1
ATOM 955 O O . GLY A 1 117 ? -12.772 -1.166 8.958 1.00 97.50 117 GLY A O 1
ATOM 956 N N . LEU A 1 118 ? -14.143 -2.830 9.598 1.00 98.38 118 LEU A N 1
ATOM 957 C CA . LEU A 1 118 ? -13.290 -3.939 9.167 1.00 98.38 118 LEU A CA 1
ATOM 958 C C . LEU A 1 118 ? -13.984 -4.769 8.099 1.00 98.38 118 LEU A C 1
ATOM 960 O O . LEU A 1 118 ? -15.080 -5.306 8.298 1.00 98.38 118 LEU A O 1
ATOM 964 N N . PHE A 1 119 ? -13.285 -4.963 6.990 1.00 98.38 119 PHE A N 1
ATOM 965 C CA . PHE A 1 119 ? -13.809 -5.697 5.857 1.00 98.38 119 PHE A CA 1
ATOM 966 C C . PHE A 1 119 ? -12.789 -6.688 5.312 1.00 98.38 119 PHE A C 1
ATOM 968 O O . PHE A 1 119 ? -11.593 -6.425 5.312 1.00 98.38 119 PHE A O 1
ATOM 975 N N . LEU A 1 120 ? -13.262 -7.820 4.809 1.00 97.75 120 LEU A N 1
ATOM 976 C CA . LEU A 1 120 ? -12.466 -8.835 4.135 1.00 97.75 120 LEU A CA 1
ATOM 977 C C . LEU A 1 120 ? -12.731 -8.761 2.631 1.00 97.75 120 LEU A C 1
ATOM 979 O O . LEU A 1 120 ? -13.884 -8.722 2.200 1.00 97.75 120 LEU A O 1
ATOM 983 N N . TYR A 1 121 ? -11.671 -8.773 1.830 1.00 97.31 121 TYR A N 1
ATOM 984 C CA . TYR A 1 121 ? -11.765 -8.815 0.373 1.00 97.31 121 TYR A CA 1
ATOM 985 C C . TYR A 1 121 ? -10.962 -9.995 -0.169 1.00 97.31 121 TYR A C 1
ATOM 987 O O . TYR A 1 121 ? -9.760 -10.101 0.080 1.00 97.31 121 TYR A O 1
ATOM 995 N N . SER A 1 122 ? -11.639 -10.880 -0.906 1.00 94.88 122 SER A N 1
ATOM 996 C CA . SER A 1 122 ? -11.029 -12.067 -1.515 1.00 94.88 122 SER A CA 1
ATOM 997 C C . SER A 1 122 ? -10.768 -11.848 -3.005 1.00 94.88 122 SER A C 1
ATOM 999 O O . SER A 1 122 ? -11.639 -11.361 -3.731 1.00 94.88 122 SER A O 1
ATOM 1001 N N . TYR A 1 123 ? -9.592 -12.244 -3.487 1.00 94.25 123 TYR A N 1
ATOM 1002 C CA . TYR A 1 123 ? -9.171 -12.010 -4.870 1.00 94.25 123 TYR A CA 1
ATOM 1003 C C . TYR A 1 123 ? -8.334 -13.159 -5.443 1.00 94.25 123 TYR A C 1
ATOM 1005 O O . TYR A 1 123 ? -7.817 -14.020 -4.732 1.00 94.25 123 TYR A O 1
ATOM 1013 N N . ASN A 1 124 ? -8.201 -13.154 -6.770 1.00 91.56 124 ASN A N 1
ATOM 1014 C CA . ASN A 1 124 ? -7.268 -14.012 -7.493 1.00 91.56 124 ASN A CA 1
ATOM 1015 C C . ASN A 1 124 ? -5.963 -13.245 -7.692 1.00 91.56 124 ASN A C 1
ATOM 1017 O O . ASN A 1 124 ? -5.994 -12.106 -8.165 1.00 91.56 124 ASN A O 1
ATOM 1021 N N . CYS A 1 125 ? -4.820 -13.857 -7.387 1.00 91.50 125 CYS A N 1
ATOM 1022 C CA . CYS A 1 125 ? -3.570 -13.318 -7.903 1.00 91.50 125 CYS A CA 1
ATOM 1023 C C . CYS A 1 125 ? -3.499 -13.538 -9.421 1.00 91.50 125 CYS A C 1
ATOM 1025 O O . CYS A 1 125 ? -4.122 -14.451 -9.965 1.00 91.50 125 CYS A O 1
ATOM 1027 N N . ASN A 1 126 ? -2.725 -12.697 -10.098 1.00 91.19 126 ASN A N 1
ATOM 1028 C CA . ASN A 1 126 ? -2.430 -12.831 -11.508 1.00 91.19 126 ASN A CA 1
ATOM 1029 C C . ASN A 1 126 ? -0.912 -13.021 -11.698 1.00 91.19 126 ASN A C 1
ATOM 1031 O O . ASN A 1 126 ? -0.140 -12.054 -11.666 1.00 91.19 126 ASN A O 1
ATOM 1035 N N . PRO A 1 127 ? -0.453 -14.269 -11.879 1.00 86.19 127 PRO A N 1
ATOM 1036 C CA . PRO A 1 127 ? 0.961 -14.572 -12.040 1.00 86.19 127 PRO A CA 1
ATOM 1037 C C . PRO A 1 127 ? 1.526 -14.110 -13.388 1.00 86.19 127 PRO A C 1
ATOM 1039 O O . PRO A 1 127 ? 2.740 -13.940 -13.494 1.00 86.19 127 PRO A O 1
ATOM 1042 N N . THR A 1 128 ? 0.688 -13.852 -14.402 1.00 87.38 128 THR A N 1
ATOM 1043 C CA . THR A 1 128 ? 1.157 -13.360 -15.709 1.00 87.38 128 THR A CA 1
ATOM 1044 C C . THR A 1 128 ? 1.635 -11.911 -15.644 1.00 87.38 128 THR A C 1
ATOM 1046 O O . THR A 1 128 ? 2.349 -11.468 -16.535 1.00 87.38 128 THR A O 1
ATOM 1049 N N . LEU A 1 129 ? 1.281 -11.178 -14.581 1.00 90.38 129 LEU A N 1
ATOM 1050 C CA . LEU A 1 129 ? 1.783 -9.826 -14.308 1.00 90.38 129 LEU A CA 1
ATOM 1051 C C . LEU A 1 129 ? 3.219 -9.821 -13.762 1.00 90.38 129 LEU A C 1
ATOM 1053 O O . LEU A 1 129 ? 3.788 -8.755 -13.533 1.00 90.38 129 LEU A O 1
ATOM 1057 N N . LYS A 1 130 ? 3.809 -10.993 -13.490 1.00 89.00 130 LYS A N 1
ATOM 1058 C CA . LYS A 1 130 ? 5.177 -11.096 -12.980 1.00 89.00 130 LYS A CA 1
ATOM 1059 C C . LYS A 1 130 ? 6.172 -10.678 -14.062 1.00 89.00 130 LYS A C 1
ATOM 1061 O O . LYS A 1 130 ? 6.309 -11.329 -15.092 1.00 89.00 130 LYS A O 1
ATOM 1066 N N . GLN A 1 131 ? 6.919 -9.620 -13.773 1.00 87.94 131 GLN A N 1
ATOM 1067 C CA . GLN A 1 131 ? 7.970 -9.087 -14.635 1.00 87.94 131 GLN A CA 1
ATOM 1068 C C . GLN A 1 131 ? 9.208 -8.735 -13.814 1.00 87.94 131 GLN A C 1
ATOM 1070 O O . GLN A 1 131 ? 9.116 -8.507 -12.616 1.00 87.94 131 GLN A O 1
ATOM 1075 N N . THR A 1 132 ? 10.358 -8.678 -14.480 1.00 88.06 132 THR A N 1
ATOM 1076 C CA . THR A 1 132 ? 11.624 -8.159 -13.936 1.00 88.06 132 THR A CA 1
ATOM 1077 C C . THR A 1 132 ? 11.503 -6.703 -13.466 1.00 88.06 132 THR A C 1
ATOM 1079 O O . THR A 1 132 ? 10.893 -5.875 -14.143 1.00 88.06 132 THR A O 1
ATOM 1082 N N . ASP A 1 133 ? 12.161 -6.367 -12.354 1.00 87.62 133 ASP A N 1
ATOM 1083 C CA . ASP A 1 133 ? 12.313 -4.983 -11.869 1.00 87.62 133 ASP A CA 1
ATOM 1084 C C . ASP A 1 133 ? 13.516 -4.247 -12.510 1.00 87.62 133 ASP A C 1
ATOM 1086 O O . ASP A 1 133 ? 13.756 -3.066 -12.246 1.00 87.62 133 ASP A O 1
ATOM 1090 N N . SER A 1 134 ? 14.269 -4.932 -13.380 1.00 84.25 134 SER A N 1
ATOM 1091 C CA . SER A 1 134 ? 15.444 -4.413 -14.091 1.00 84.25 134 SER A CA 1
ATOM 1092 C C . SER A 1 134 ? 15.210 -4.345 -15.603 1.00 84.25 134 SER A C 1
ATOM 1094 O O . SER A 1 134 ? 14.764 -5.326 -16.202 1.00 84.25 134 SER A O 1
ATOM 1096 N N . ASN A 1 135 ? 15.602 -3.229 -16.233 1.00 85.25 135 ASN A N 1
ATOM 1097 C CA . ASN A 1 135 ? 15.622 -3.082 -17.697 1.00 85.25 135 ASN A CA 1
ATOM 1098 C C . ASN A 1 135 ? 16.822 -3.792 -18.355 1.00 85.25 135 ASN A C 1
ATOM 1100 O O . ASN A 1 135 ? 16.951 -3.819 -19.577 1.00 85.25 135 ASN A O 1
ATOM 1104 N N . ASN A 1 136 ? 17.745 -4.351 -17.565 1.00 85.81 136 ASN A N 1
ATOM 1105 C CA . ASN A 1 136 ? 18.919 -5.017 -18.112 1.00 85.81 136 ASN A CA 1
ATOM 1106 C C . ASN A 1 136 ? 18.502 -6.296 -18.859 1.00 85.81 136 ASN A C 1
ATOM 1108 O O . ASN A 1 136 ? 17.929 -7.217 -18.277 1.00 85.81 136 ASN A O 1
ATOM 1112 N N . PHE A 1 137 ? 18.826 -6.361 -20.150 1.00 82.62 137 PHE A N 1
ATOM 1113 C CA . PHE A 1 137 ? 18.476 -7.479 -21.025 1.00 82.62 137 PHE A CA 1
ATOM 1114 C C . PHE A 1 137 ? 18.998 -8.838 -20.528 1.00 82.62 137 PHE A C 1
ATOM 1116 O O . PHE A 1 137 ? 18.284 -9.836 -20.617 1.00 82.62 137 PHE A O 1
ATOM 1123 N N . ILE A 1 138 ? 20.201 -8.881 -19.948 1.00 83.38 138 ILE A N 1
ATOM 1124 C CA . ILE A 1 138 ? 20.779 -10.109 -19.386 1.00 83.38 138 ILE A CA 1
ATOM 1125 C C . ILE A 1 138 ? 19.948 -10.574 -18.189 1.00 83.38 138 ILE A C 1
ATOM 1127 O O . ILE A 1 138 ? 19.565 -11.740 -18.142 1.00 83.38 138 ILE A O 1
ATOM 1131 N N . ASN A 1 139 ? 19.595 -9.666 -17.272 1.00 80.00 139 ASN A N 1
ATOM 1132 C CA . ASN A 1 139 ? 18.738 -9.996 -16.126 1.00 80.00 139 ASN A CA 1
ATOM 1133 C C . ASN A 1 139 ? 17.370 -10.507 -16.586 1.00 80.00 139 ASN A C 1
ATOM 1135 O O . ASN A 1 139 ? 16.865 -11.490 -16.047 1.00 80.00 139 ASN A O 1
ATOM 1139 N N . ARG A 1 140 ? 16.792 -9.888 -17.624 1.00 77.62 140 ARG A N 1
ATOM 1140 C CA . ARG A 1 140 ? 15.532 -10.343 -18.226 1.00 77.62 140 ARG A CA 1
ATOM 1141 C C . ARG A 1 140 ? 15.629 -11.789 -18.693 1.00 77.62 140 ARG A C 1
ATOM 1143 O O . ARG A 1 140 ? 14.790 -12.595 -18.303 1.00 77.62 140 ARG A O 1
ATOM 1150 N N . ILE A 1 141 ? 16.652 -12.127 -19.478 1.00 80.81 141 ILE A N 1
ATOM 1151 C CA . ILE A 1 141 ? 16.853 -13.493 -19.982 1.00 80.81 141 ILE A CA 1
ATOM 1152 C C . ILE A 1 141 ? 17.125 -14.468 -18.834 1.00 80.81 141 ILE A C 1
ATOM 1154 O O . ILE A 1 141 ? 16.467 -15.502 -18.750 1.00 80.81 141 ILE A O 1
ATOM 1158 N N . ALA A 1 142 ? 18.050 -14.136 -17.932 1.00 79.88 142 ALA A N 1
ATOM 1159 C CA . ALA A 1 142 ? 18.468 -15.021 -16.846 1.00 79.88 142 ALA A CA 1
ATOM 1160 C C . ALA A 1 142 ? 17.323 -15.346 -15.874 1.00 79.88 142 ALA A C 1
ATOM 1162 O O . ALA A 1 142 ? 17.216 -16.474 -15.396 1.00 79.88 142 ALA A O 1
ATOM 1163 N N . LEU A 1 143 ? 16.441 -14.378 -15.609 1.00 79.00 143 LEU A N 1
ATOM 1164 C CA . LEU A 1 143 ? 15.294 -14.556 -14.718 1.00 79.00 143 LEU A CA 1
ATOM 1165 C C . LEU A 1 143 ? 14.058 -15.107 -15.437 1.00 79.00 143 LEU A C 1
ATOM 1167 O O . LEU A 1 143 ? 13.127 -15.549 -14.766 1.00 79.00 143 LEU A O 1
ATOM 1171 N N . THR A 1 144 ? 14.034 -15.140 -16.777 1.00 74.25 144 THR A N 1
ATOM 1172 C CA . THR A 1 144 ? 12.877 -15.609 -17.562 1.00 74.25 144 THR A CA 1
ATOM 1173 C C . THR A 1 144 ? 12.347 -16.970 -17.089 1.00 74.25 144 THR A C 1
ATOM 1175 O O . THR A 1 144 ? 11.144 -17.047 -16.848 1.00 74.25 144 THR A O 1
ATOM 1178 N N . PRO A 1 145 ? 13.169 -18.012 -16.840 1.00 72.50 145 PRO A N 1
ATOM 1179 C CA . PRO A 1 145 ? 12.659 -19.296 -16.347 1.00 72.50 145 PRO A CA 1
ATOM 1180 C C . PRO A 1 145 ? 11.941 -19.194 -14.988 1.00 72.50 145 PRO A C 1
ATOM 1182 O O . PRO A 1 145 ? 10.928 -19.850 -14.759 1.00 72.50 145 PRO A O 1
ATOM 1185 N N . GLN A 1 146 ? 12.418 -18.328 -14.087 1.00 69.44 146 GLN A N 1
ATOM 1186 C CA . GLN A 1 146 ? 11.805 -18.093 -12.771 1.00 69.44 146 GLN A CA 1
ATOM 1187 C C . GLN A 1 146 ? 10.551 -17.205 -12.848 1.00 69.44 146 GLN A C 1
ATOM 1189 O O . GLN A 1 146 ? 9.669 -17.279 -11.984 1.00 69.44 146 GLN A O 1
ATOM 1194 N N . LEU A 1 147 ? 10.471 -16.336 -13.859 1.00 70.81 147 LEU A N 1
ATOM 1195 C CA . LEU A 1 147 ? 9.287 -15.529 -14.167 1.00 70.81 147 LEU A CA 1
ATOM 1196 C C . LEU A 1 147 ? 8.212 -16.366 -14.890 1.00 70.81 147 LEU A C 1
ATOM 1198 O O . LEU A 1 147 ? 7.027 -16.111 -14.708 1.00 70.81 147 LEU A O 1
ATOM 1202 N N . GLN A 1 148 ? 8.615 -17.396 -15.643 1.00 68.56 148 GLN A N 1
ATOM 1203 C CA . GLN A 1 148 ? 7.728 -18.344 -16.329 1.00 68.56 148 GLN A CA 1
ATOM 1204 C C . GLN A 1 148 ? 7.049 -19.344 -15.392 1.00 68.56 148 GLN A C 1
ATOM 1206 O O . GLN A 1 148 ? 6.037 -19.926 -15.782 1.00 68.56 148 GLN A O 1
ATOM 1211 N N . ASN A 1 149 ? 7.553 -19.538 -14.165 1.00 70.38 149 ASN A N 1
ATOM 1212 C CA . ASN A 1 149 ? 6.792 -20.261 -13.152 1.00 70.38 149 ASN A CA 1
ATOM 1213 C C . ASN A 1 149 ? 5.608 -19.394 -12.712 1.00 70.38 149 ASN A C 1
ATOM 1215 O O . ASN A 1 149 ? 5.686 -18.606 -11.766 1.00 70.38 149 ASN A O 1
ATOM 1219 N N . GLN A 1 150 ? 4.524 -19.527 -13.468 1.00 75.31 150 GLN A N 1
ATOM 1220 C CA . GLN A 1 150 ? 3.287 -18.799 -13.275 1.00 75.31 150 GLN A CA 1
ATOM 1221 C C . GLN A 1 150 ? 2.459 -19.390 -12.138 1.00 75.31 150 GLN A C 1
ATOM 1223 O O . GLN A 1 150 ? 1.339 -18.955 -11.964 1.00 75.31 150 GLN A O 1
ATOM 1228 N N . ILE A 1 151 ? 2.933 -20.375 -11.372 1.00 81.00 151 ILE A N 1
ATOM 1229 C CA . ILE A 1 151 ? 2.147 -20.957 -10.281 1.00 81.00 151 ILE A CA 1
ATOM 1230 C C . ILE A 1 151 ? 2.384 -20.163 -9.000 1.00 81.00 151 ILE A C 1
ATOM 1232 O O . ILE A 1 151 ? 3.499 -20.102 -8.481 1.00 81.00 151 ILE A O 1
ATOM 1236 N N . CYS A 1 152 ? 1.327 -19.538 -8.483 1.00 81.38 152 CYS A N 1
ATOM 1237 C CA . CYS A 1 152 ? 1.361 -18.929 -7.162 1.00 81.38 152 CYS A CA 1
ATOM 1238 C C . CYS A 1 152 ? 1.523 -20.015 -6.085 1.00 81.38 152 CYS A C 1
ATOM 1240 O O . CYS A 1 152 ? 0.726 -20.948 -6.068 1.00 81.38 152 CYS A O 1
ATOM 1242 N N . PRO A 1 153 ? 2.486 -19.900 -5.153 1.00 77.31 153 PRO A N 1
ATOM 1243 C CA . PRO A 1 153 ? 2.695 -20.916 -4.119 1.00 77.31 153 PRO A CA 1
ATOM 1244 C C . PRO A 1 153 ? 1.561 -20.985 -3.086 1.00 77.31 153 PRO A C 1
ATOM 1246 O O . PRO A 1 153 ? 1.453 -21.977 -2.382 1.00 77.31 153 PRO A O 1
ATOM 1249 N N . ILE A 1 154 ? 0.731 -19.941 -2.984 1.00 79.62 154 ILE A N 1
ATOM 1250 C CA . ILE A 1 154 ? -0.363 -19.868 -2.007 1.00 79.62 154 ILE A CA 1
ATOM 1251 C C . ILE A 1 154 ? -1.648 -20.453 -2.598 1.00 79.62 154 ILE A C 1
ATOM 1253 O O . ILE A 1 154 ? -2.257 -21.333 -2.004 1.00 79.62 154 ILE A O 1
ATOM 1257 N N . CYS A 1 155 ? -2.074 -19.974 -3.771 1.00 82.75 155 CYS A N 1
ATOM 1258 C CA . CYS A 1 155 ? -3.339 -20.414 -4.365 1.00 82.75 155 CYS A CA 1
ATOM 1259 C C . CYS A 1 155 ? -3.184 -21.486 -5.447 1.00 82.75 155 CYS A C 1
ATOM 1261 O O . CYS A 1 155 ? -4.186 -21.984 -5.949 1.00 82.75 155 CYS A O 1
ATOM 1263 N N . GLU A 1 156 ? -1.959 -21.807 -5.874 1.00 82.19 156 GLU A N 1
ATOM 1264 C CA . GLU A 1 156 ? -1.681 -22.697 -7.012 1.00 82.19 156 GLU A CA 1
ATOM 1265 C C . GLU A 1 156 ? -2.424 -22.293 -8.303 1.00 82.19 156 GLU A C 1
ATOM 1267 O O . GLU A 1 156 ? -2.738 -23.131 -9.146 1.00 82.19 156 GLU A O 1
ATOM 1272 N N . ASN A 1 157 ? -2.730 -20.998 -8.449 1.00 75.06 157 ASN A N 1
ATOM 1273 C CA . ASN A 1 157 ? -3.586 -20.414 -9.492 1.00 75.06 157 ASN A CA 1
ATOM 1274 C C . ASN A 1 157 ? -5.036 -20.920 -9.503 1.00 75.06 157 ASN A C 1
ATOM 1276 O O . ASN A 1 157 ? -5.699 -20.906 -10.543 1.00 75.06 157 ASN A O 1
ATOM 1280 N N . LYS A 1 158 ? -5.543 -21.368 -8.356 1.00 67.94 158 LYS A N 1
ATOM 1281 C CA . LYS A 1 158 ? -6.919 -21.835 -8.172 1.00 67.94 158 LYS A CA 1
ATOM 1282 C C . LYS A 1 158 ? -7.687 -20.824 -7.323 1.00 67.94 158 LYS A C 1
ATOM 1284 O O . LYS A 1 158 ? -7.159 -20.399 -6.308 1.00 67.94 158 LYS A O 1
ATOM 1289 N N . HIS A 1 159 ? -8.935 -20.527 -7.710 1.00 74.00 159 HIS A N 1
ATOM 1290 C CA . HIS A 1 159 ? -9.970 -19.772 -6.967 1.00 74.00 159 HIS A CA 1
ATOM 1291 C C . HIS A 1 159 ? -9.547 -18.439 -6.284 1.00 74.00 159 HIS A C 1
ATOM 1293 O O . HIS A 1 159 ? -8.377 -18.069 -6.219 1.00 74.00 159 HIS A O 1
ATOM 1299 N N . LYS A 1 160 ? -10.529 -17.682 -5.758 1.00 76.38 160 LYS A N 1
ATOM 1300 C CA . LYS A 1 160 ? -10.303 -16.445 -4.976 1.00 76.38 160 LYS A CA 1
ATOM 1301 C C . LYS A 1 160 ? -9.803 -16.796 -3.571 1.00 76.38 160 LYS A C 1
ATOM 1303 O O . LYS A 1 160 ? -10.546 -16.682 -2.603 1.00 76.38 160 LYS A O 1
ATOM 1308 N N . VAL A 1 161 ? -8.580 -17.310 -3.486 1.00 83.75 161 VAL A N 1
ATOM 1309 C CA . VAL A 1 161 ? -7.995 -17.821 -2.234 1.00 83.75 161 VAL A CA 1
ATOM 1310 C C . VAL A 1 161 ? -7.258 -16.728 -1.464 1.00 83.75 161 VAL A C 1
ATOM 1312 O O . VAL A 1 161 ? -7.175 -16.807 -0.244 1.00 83.75 161 VAL A O 1
ATOM 1315 N N . HIS A 1 162 ? -6.752 -15.701 -2.149 1.00 93.25 162 HIS A N 1
ATOM 1316 C CA . HIS A 1 162 ? -6.019 -14.634 -1.480 1.00 93.25 162 HIS A CA 1
ATOM 1317 C C . HIS A 1 162 ? -6.951 -13.654 -0.789 1.00 93.25 162 HIS A C 1
ATOM 1319 O O . HIS A 1 162 ? -8.035 -13.358 -1.305 1.00 93.25 162 HIS A O 1
ATOM 1325 N N . GLN A 1 163 ? -6.504 -13.114 0.341 1.00 94.12 163 GLN A N 1
ATOM 1326 C CA . GLN A 1 163 ? -7.304 -12.218 1.161 1.00 94.12 163 GLN A CA 1
ATOM 1327 C C . GLN A 1 163 ? -6.505 -11.014 1.660 1.00 94.12 163 GLN A C 1
ATOM 1329 O O . GLN A 1 163 ? -5.325 -11.097 2.008 1.00 94.12 163 GLN A O 1
ATOM 1334 N N . ILE A 1 164 ? -7.191 -9.877 1.728 1.00 96.88 164 ILE A N 1
ATOM 1335 C CA . ILE A 1 164 ? -6.755 -8.696 2.474 1.00 96.88 164 ILE A CA 1
ATOM 1336 C C . ILE A 1 164 ? -7.860 -8.265 3.432 1.00 96.88 164 ILE A C 1
ATOM 1338 O O . ILE A 1 164 ? -9.048 -8.398 3.122 1.00 96.88 164 ILE A O 1
ATOM 1342 N N . ILE A 1 165 ? -7.459 -7.707 4.571 1.00 97.62 165 ILE A N 1
ATOM 1343 C CA . ILE A 1 165 ? -8.350 -6.956 5.451 1.00 97.62 165 ILE A CA 1
ATOM 1344 C C . ILE A 1 165 ? -8.226 -5.475 5.093 1.00 97.62 165 ILE A C 1
ATOM 1346 O O . ILE A 1 165 ? -7.128 -4.919 5.041 1.00 97.62 165 ILE A O 1
ATOM 1350 N N . LEU A 1 166 ? -9.365 -4.848 4.832 1.00 98.50 166 LEU A N 1
ATOM 1351 C CA . LEU A 1 166 ? -9.518 -3.417 4.623 1.00 98.50 166 LEU A CA 1
ATOM 1352 C C . LEU A 1 166 ? -10.018 -2.809 5.930 1.00 98.50 166 LEU A C 1
ATOM 1354 O O . LEU A 1 166 ? -11.025 -3.257 6.480 1.00 98.50 166 LEU A O 1
ATOM 1358 N N . VAL A 1 167 ? -9.327 -1.784 6.405 1.00 98.56 167 VAL A N 1
ATOM 1359 C CA . VAL A 1 167 ? -9.687 -1.043 7.609 1.00 98.56 167 VAL A CA 1
ATOM 1360 C C . VAL A 1 167 ? -10.062 0.370 7.193 1.00 98.56 167 VAL A C 1
ATOM 1362 O O . VAL A 1 167 ? -9.195 1.144 6.784 1.00 98.56 167 VAL A O 1
ATOM 1365 N N . ASN A 1 168 ? -11.342 0.711 7.320 1.00 98.44 168 ASN A N 1
ATOM 1366 C CA . ASN A 1 168 ? -11.762 2.106 7.330 1.00 98.44 168 ASN A CA 1
ATOM 1367 C C . ASN A 1 168 ? -11.371 2.673 8.695 1.00 98.44 168 ASN A C 1
ATOM 1369 O O . ASN A 1 168 ? -12.029 2.390 9.700 1.00 98.44 168 ASN A O 1
ATOM 1373 N N . THR A 1 169 ? -10.262 3.408 8.754 1.00 98.00 169 THR A N 1
ATOM 1374 C CA . THR A 1 169 ? -9.649 3.811 10.028 1.00 98.00 169 THR A CA 1
ATOM 1375 C C . THR A 1 169 ? -10.570 4.706 10.841 1.00 98.00 169 THR A C 1
ATOM 1377 O O . THR A 1 169 ? -10.700 4.509 12.047 1.00 98.00 169 THR A O 1
ATOM 1380 N N . VAL A 1 170 ? -11.273 5.633 10.187 1.00 98.19 170 VAL A N 1
ATOM 1381 C CA . VAL A 1 170 ? -12.237 6.526 10.838 1.00 98.19 170 VAL A CA 1
ATOM 1382 C C . VAL A 1 170 ? -13.395 5.727 11.429 1.00 98.19 170 VAL A C 1
ATOM 1384 O O . VAL A 1 170 ? -13.732 5.905 12.600 1.00 98.19 170 VAL A O 1
ATOM 1387 N N . GLU A 1 171 ? -14.004 4.833 10.648 1.00 98.25 171 GLU A N 1
ATOM 1388 C CA . GLU A 1 171 ? -15.114 4.003 11.127 1.00 98.25 171 GLU A CA 1
ATOM 1389 C C . GLU A 1 171 ? -14.670 3.106 12.288 1.00 98.25 171 GLU A C 1
ATOM 1391 O O . GLU A 1 171 ? -15.326 3.086 13.328 1.00 98.25 171 GLU A O 1
ATOM 1396 N N . TYR A 1 172 ? -13.527 2.428 12.157 1.00 98.38 172 TYR A N 1
ATOM 1397 C CA . TYR A 1 172 ? -12.996 1.539 13.188 1.00 98.38 172 TYR A CA 1
ATOM 1398 C C . TYR A 1 172 ? -12.677 2.292 14.490 1.00 98.38 172 TYR A C 1
ATOM 1400 O O . TYR A 1 172 ? -13.164 1.923 15.559 1.00 98.38 172 TYR A O 1
ATOM 1408 N N . LEU A 1 173 ? -11.912 3.387 14.420 1.00 97.88 173 LEU A N 1
ATOM 1409 C CA . LEU A 1 173 ? -11.473 4.133 15.606 1.00 97.88 173 LEU A CA 1
ATOM 1410 C C . LEU A 1 173 ? -12.622 4.848 16.329 1.00 97.88 173 LEU A C 1
ATOM 1412 O O . LEU A 1 173 ? -12.567 5.000 17.551 1.00 97.88 173 LEU A O 1
ATOM 1416 N N . ASN A 1 174 ? -13.693 5.221 15.620 1.00 97.75 174 ASN A N 1
ATOM 1417 C CA . ASN A 1 174 ? -14.894 5.800 16.235 1.00 97.75 174 ASN A CA 1
ATOM 1418 C C . ASN A 1 174 ? -15.624 4.839 17.190 1.00 97.75 174 ASN A C 1
ATOM 1420 O O . ASN A 1 174 ? -16.438 5.290 17.995 1.00 97.75 174 ASN A O 1
ATOM 1424 N N . HIS A 1 175 ? -15.313 3.540 17.161 1.00 97.06 175 HIS A N 1
ATOM 1425 C CA . HIS A 1 175 ? -15.815 2.576 18.146 1.00 97.06 175 HIS A CA 1
ATOM 1426 C C . HIS A 1 175 ? -15.037 2.616 19.468 1.00 97.06 175 HIS A C 1
ATOM 1428 O O . HIS A 1 175 ? -15.506 2.089 20.477 1.00 97.06 175 HIS A O 1
ATOM 1434 N N . TYR A 1 176 ? -13.883 3.288 19.487 1.00 96.06 176 TYR A N 1
ATOM 1435 C CA . TYR A 1 176 ? -12.988 3.399 20.638 1.00 96.06 176 TYR A CA 1
ATOM 1436 C C . TYR A 1 176 ? -12.586 4.861 20.919 1.00 96.06 176 TYR A C 1
ATOM 1438 O O . TYR A 1 176 ? -11.396 5.148 21.083 1.00 96.06 176 TYR A O 1
ATOM 1446 N N . PRO A 1 177 ? -13.540 5.811 21.014 1.00 94.12 177 PRO A N 1
ATOM 1447 C CA . PRO A 1 177 ? -13.233 7.246 21.033 1.00 94.12 177 PRO A CA 1
ATOM 1448 C C . PRO A 1 177 ? -12.477 7.689 22.293 1.00 94.12 177 PRO A C 1
ATOM 1450 O O . PRO A 1 177 ? -11.736 8.667 22.264 1.00 94.12 177 PRO A O 1
ATOM 1453 N N . ASN A 1 178 ? -12.644 6.954 23.397 1.00 95.19 178 ASN A N 1
ATOM 1454 C CA . ASN A 1 178 ? -11.994 7.237 24.678 1.00 95.19 178 ASN A CA 1
ATOM 1455 C C . ASN A 1 178 ? -10.647 6.519 24.840 1.00 95.19 178 ASN A C 1
ATOM 1457 O O . ASN A 1 178 ? -9.973 6.719 25.850 1.00 95.19 178 ASN A O 1
ATOM 1461 N N . HIS A 1 179 ? -10.263 5.658 23.891 1.00 95.62 179 HIS A N 1
ATOM 1462 C CA . HIS A 1 179 ? -8.968 4.996 23.952 1.00 95.62 179 HIS A CA 1
ATOM 1463 C C . HIS A 1 179 ? -7.860 6.018 23.699 1.00 95.62 179 HIS A C 1
ATOM 1465 O O . HIS A 1 179 ? -7.986 6.912 22.855 1.00 95.62 179 HIS A O 1
ATOM 1471 N N . ALA A 1 180 ? -6.767 5.907 24.451 1.00 94.06 180 ALA A N 1
ATOM 1472 C CA . ALA A 1 180 ? -5.688 6.869 24.363 1.00 94.06 180 ALA A CA 1
ATOM 1473 C C . ALA A 1 180 ? -5.168 6.923 22.920 1.00 94.06 180 ALA A C 1
ATOM 1475 O O . ALA A 1 180 ? -4.549 5.977 22.438 1.00 94.06 180 ALA A O 1
ATOM 1476 N N . GLY A 1 181 ? -5.273 8.090 22.273 1.00 93.44 181 GLY A N 1
ATOM 1477 C CA . GLY A 1 181 ? -4.720 8.338 20.929 1.00 93.44 181 GLY A CA 1
ATOM 1478 C C . GLY A 1 181 ? -5.680 8.141 19.785 1.00 93.44 181 GLY A C 1
ATOM 1479 O O . GLY A 1 181 ? -5.347 8.508 18.663 1.00 93.44 181 GLY A O 1
ATOM 1480 N N . SER A 1 182 ? -6.862 7.592 20.060 1.00 95.50 182 SER A N 1
ATOM 1481 C CA . SER A 1 182 ? -7.892 7.450 19.040 1.00 95.50 182 SER A CA 1
ATOM 1482 C C . SER A 1 182 ? -8.297 8.803 18.484 1.00 95.50 182 SER A C 1
ATOM 1484 O O . SER A 1 182 ? -8.483 8.914 17.284 1.00 95.50 182 SER A O 1
ATOM 1486 N N . LYS A 1 183 ? -8.391 9.843 19.320 1.00 96.12 183 LYS A N 1
ATOM 1487 C CA . LYS A 1 183 ? -8.810 11.173 18.872 1.00 96.12 183 LYS A CA 1
ATOM 1488 C C . LYS A 1 183 ? -7.877 11.735 17.795 1.00 96.12 183 LYS A C 1
ATOM 1490 O O . LYS A 1 183 ? -8.340 12.052 16.705 1.00 96.12 183 LYS A O 1
ATOM 1495 N N . GLU A 1 184 ? -6.577 11.808 18.071 1.00 95.94 184 GLU A N 1
ATOM 1496 C CA . GLU A 1 184 ? -5.595 12.318 17.110 1.00 95.94 184 GLU A CA 1
ATOM 1497 C C . GLU A 1 184 ? -5.473 11.397 15.886 1.00 95.94 184 GLU A C 1
ATOM 1499 O O . GLU A 1 184 ? -5.323 11.873 14.763 1.00 95.94 184 GLU A O 1
ATOM 1504 N N . ALA A 1 185 ? -5.575 10.076 16.078 1.00 96.88 185 ALA A N 1
ATOM 1505 C CA . ALA A 1 185 ? -5.568 9.124 14.970 1.00 96.88 185 ALA A CA 1
ATOM 1506 C C . ALA A 1 185 ? -6.803 9.278 14.060 1.00 96.88 185 ALA A C 1
ATOM 1508 O O . ALA A 1 185 ? -6.666 9.189 12.841 1.00 96.88 185 ALA A O 1
ATOM 1509 N N . ILE A 1 186 ? -7.987 9.563 14.618 1.00 98.00 186 ILE A N 1
ATOM 1510 C CA . ILE A 1 186 ? -9.210 9.876 13.861 1.00 98.00 186 ILE A CA 1
ATOM 1511 C C . ILE A 1 186 ? -9.026 11.176 13.078 1.00 98.00 186 ILE A C 1
ATOM 1513 O O . ILE A 1 186 ? -9.338 11.209 11.892 1.00 98.00 186 ILE A O 1
ATOM 1517 N N . GLU A 1 187 ? -8.511 12.230 13.715 1.00 97.81 187 GLU A N 1
ATOM 1518 C CA . GLU A 1 187 ? -8.274 13.526 13.064 1.00 97.81 187 GLU A CA 1
ATOM 1519 C C . GLU A 1 187 ? -7.340 13.376 11.850 1.00 97.81 187 GLU A C 1
ATOM 1521 O O . GLU A 1 187 ? -7.708 13.789 10.747 1.00 97.81 187 GLU A O 1
ATOM 1526 N N . ASN A 1 188 ? -6.203 12.689 12.016 1.00 97.44 188 ASN A N 1
ATOM 1527 C CA . ASN A 1 188 ? -5.274 12.401 10.917 1.00 97.44 188 ASN A CA 1
ATOM 1528 C C . ASN A 1 188 ? -5.927 11.530 9.830 1.00 97.44 188 ASN A C 1
ATOM 1530 O O . ASN A 1 188 ? -5.817 11.824 8.642 1.00 97.44 188 ASN A O 1
ATOM 1534 N N . SER A 1 189 ? -6.661 10.486 10.231 1.00 97.69 189 SER A N 1
ATOM 1535 C CA . SER A 1 189 ? -7.359 9.590 9.299 1.00 97.69 189 SER A CA 1
ATOM 1536 C C . SER A 1 189 ? -8.392 10.319 8.444 1.00 97.69 189 SER A C 1
ATOM 1538 O O . SER A 1 189 ? -8.539 10.012 7.262 1.00 97.69 189 SER A O 1
ATOM 1540 N N . ILE A 1 190 ? -9.118 11.280 9.025 1.00 98.25 190 ILE A N 1
ATOM 1541 C CA . ILE A 1 190 ? -10.090 12.112 8.306 1.00 98.25 190 ILE A CA 1
ATOM 1542 C C . ILE A 1 190 ? -9.370 13.017 7.309 1.00 98.25 190 ILE A C 1
ATOM 1544 O O . ILE A 1 190 ? -9.796 13.105 6.154 1.00 98.25 190 ILE A O 1
ATOM 1548 N N . GLU A 1 191 ? -8.299 13.686 7.743 1.00 97.25 191 GLU A N 1
ATOM 1549 C CA . GLU A 1 191 ? -7.525 14.583 6.884 1.00 97.25 191 GLU A CA 1
ATOM 1550 C C . GLU A 1 191 ? -6.988 13.840 5.655 1.00 97.25 191 GLU A C 1
ATOM 1552 O O . GLU A 1 191 ? -7.128 14.303 4.515 1.00 97.25 191 GLU A O 1
ATOM 1557 N N . ASP A 1 192 ? -6.421 12.662 5.887 1.00 97.12 192 ASP A N 1
ATOM 1558 C CA . ASP A 1 192 ? -5.763 11.869 4.859 1.00 97.12 192 ASP A CA 1
ATOM 1559 C C . ASP A 1 192 ? -6.719 10.926 4.116 1.00 97.12 192 ASP A C 1
ATOM 1561 O O . ASP A 1 192 ? -6.342 10.336 3.099 1.00 97.12 192 ASP A O 1
ATOM 1565 N N . LYS A 1 193 ? -7.983 10.838 4.557 1.00 97.88 193 LYS A N 1
ATOM 1566 C CA . LYS A 1 193 ? -9.000 9.885 4.074 1.00 97.88 193 LYS A CA 1
ATOM 1567 C C . LYS A 1 193 ? -8.465 8.458 4.053 1.00 97.88 193 LYS A C 1
ATOM 1569 O O . LYS A 1 193 ? -8.540 7.766 3.032 1.00 97.88 193 LYS A O 1
ATOM 1574 N N . GLU A 1 194 ? -7.827 8.089 5.154 1.00 98.12 194 GLU A N 1
ATOM 1575 C CA . GLU A 1 194 ? -6.976 6.916 5.227 1.00 98.12 194 GLU A CA 1
ATOM 1576 C C . GLU A 1 194 ? -7.778 5.612 5.277 1.00 98.12 194 GLU A C 1
ATOM 1578 O O . GLU A 1 194 ? -8.807 5.490 5.939 1.00 98.12 194 GLU A O 1
ATOM 1583 N N . TRP A 1 195 ? -7.249 4.615 4.580 1.00 98.62 195 TRP A N 1
ATOM 1584 C CA . TRP A 1 195 ? -7.594 3.213 4.712 1.00 98.62 195 TRP A CA 1
ATOM 1585 C C . TRP A 1 195 ? -6.315 2.426 4.957 1.00 98.62 195 TRP A C 1
ATOM 1587 O O . TRP A 1 195 ? -5.321 2.614 4.252 1.00 98.62 195 TRP A O 1
ATOM 1597 N N . LEU A 1 196 ? -6.349 1.494 5.905 1.00 98.38 196 LEU A N 1
ATOM 1598 C CA . LEU A 1 196 ? -5.254 0.543 6.080 1.00 98.38 196 LEU A CA 1
ATOM 1599 C C . LEU A 1 196 ? -5.602 -0.763 5.388 1.00 98.38 196 LEU A C 1
ATOM 1601 O O . LEU A 1 196 ? -6.700 -1.298 5.536 1.00 98.38 196 LEU A O 1
ATOM 1605 N N . VAL A 1 197 ? -4.646 -1.285 4.632 1.00 97.94 197 VAL A N 1
ATOM 1606 C CA . VAL A 1 197 ? -4.754 -2.583 3.979 1.00 97.94 197 VAL A CA 1
ATOM 1607 C C . VAL A 1 197 ? -3.767 -3.531 4.637 1.00 97.94 197 VAL A C 1
ATOM 1609 O O . VAL A 1 197 ? -2.557 -3.304 4.619 1.00 97.94 197 VAL A O 1
ATOM 1612 N N . LEU A 1 198 ? -4.296 -4.602 5.214 1.00 95.62 198 LEU A N 1
ATOM 1613 C CA . LEU A 1 198 ? -3.537 -5.651 5.874 1.00 95.62 198 LEU A CA 1
ATOM 1614 C C . LEU A 1 198 ? -3.548 -6.904 4.988 1.00 95.62 198 LEU A C 1
ATOM 1616 O O . LEU A 1 198 ? -4.624 -7.467 4.761 1.00 95.62 198 LEU A O 1
ATOM 1620 N N . PRO A 1 199 ? -2.395 -7.364 4.475 1.00 93.50 199 PRO A N 1
ATOM 1621 C CA . PRO A 1 199 ? -2.330 -8.658 3.807 1.00 93.50 199 PRO A CA 1
ATOM 1622 C C . PRO A 1 199 ? -2.736 -9.768 4.780 1.00 93.50 199 PRO A C 1
ATOM 1624 O O . PRO A 1 199 ? -2.300 -9.744 5.927 1.00 93.50 199 PRO A O 1
ATOM 1627 N N . TYR A 1 200 ? -3.580 -10.710 4.352 1.00 91.69 200 TYR A N 1
ATOM 1628 C CA . TYR A 1 200 ? -4.186 -11.706 5.249 1.00 91.69 200 TYR A CA 1
ATOM 1629 C C . TYR A 1 200 ? -3.844 -13.161 4.900 1.00 91.69 200 TYR A C 1
ATOM 1631 O O . TYR A 1 200 ? -4.171 -14.071 5.656 1.00 91.69 200 TYR A O 1
ATOM 1639 N N . ASP A 1 201 ? -3.142 -13.394 3.790 1.00 88.12 201 ASP A N 1
ATOM 1640 C CA . ASP A 1 201 ? -2.672 -14.735 3.439 1.00 88.12 201 ASP A CA 1
ATOM 1641 C C . ASP A 1 201 ? -1.766 -15.314 4.533 1.00 88.12 201 ASP A C 1
ATOM 1643 O O . ASP A 1 201 ? -1.009 -14.581 5.167 1.00 88.12 201 ASP A O 1
ATOM 1647 N N . TYR A 1 202 ? -1.789 -16.633 4.716 1.00 81.56 202 TYR A N 1
ATOM 1648 C CA . TYR A 1 202 ? -0.926 -17.333 5.668 1.00 81.56 202 TYR A CA 1
ATOM 1649 C C . TYR A 1 202 ? 0.215 -18.038 4.930 1.00 81.56 202 TYR A C 1
ATOM 1651 O O . TYR A 1 202 ? -0.025 -18.758 3.959 1.00 81.56 202 TYR A O 1
ATOM 1659 N N . GLN A 1 203 ? 1.452 -17.842 5.383 1.00 72.81 203 GLN A N 1
ATOM 1660 C CA . GLN A 1 203 ? 2.633 -18.498 4.831 1.00 72.81 203 GLN A CA 1
ATOM 1661 C C . GLN A 1 203 ? 3.587 -18.882 5.969 1.00 72.81 203 GLN A C 1
ATOM 1663 O O . GLN A 1 203 ? 3.947 -18.036 6.781 1.00 72.81 203 GLN A O 1
ATOM 1668 N N . ASP A 1 204 ? 4.008 -20.151 6.003 1.00 65.94 204 ASP A N 1
ATOM 1669 C CA . ASP A 1 204 ? 5.051 -20.655 6.910 1.00 65.94 204 ASP A CA 1
ATOM 1670 C C . ASP A 1 204 ? 4.841 -20.227 8.382 1.00 65.94 204 ASP A C 1
ATOM 1672 O O . ASP A 1 204 ? 5.730 -19.664 9.008 1.00 65.94 204 ASP A O 1
ATOM 1676 N N . GLU A 1 205 ? 3.639 -20.492 8.915 1.00 74.44 205 GLU A N 1
ATOM 1677 C CA . GLU A 1 205 ? 3.190 -20.221 10.301 1.00 74.44 205 GLU A CA 1
ATOM 1678 C C . GLU A 1 205 ? 2.812 -18.770 10.646 1.00 74.44 205 GLU A C 1
ATOM 1680 O O . GLU A 1 205 ? 2.238 -18.538 11.717 1.00 74.44 205 GLU A O 1
ATOM 1685 N N . PHE A 1 206 ? 3.023 -17.813 9.740 1.00 77.69 206 PHE A N 1
ATOM 1686 C CA . PHE A 1 206 ? 2.728 -16.399 9.984 1.00 77.69 206 PHE A CA 1
ATOM 1687 C C . PHE A 1 206 ? 1.866 -15.773 8.884 1.00 77.69 206 PHE A C 1
ATOM 1689 O O . PHE A 1 206 ? 1.743 -16.284 7.769 1.00 77.69 206 PHE A O 1
ATOM 1696 N N . ARG A 1 207 ? 1.274 -14.615 9.193 1.00 85.31 207 ARG A N 1
ATOM 1697 C CA . ARG A 1 207 ? 0.591 -13.790 8.196 1.00 85.31 207 ARG A CA 1
ATOM 1698 C C . ARG A 1 207 ? 1.608 -13.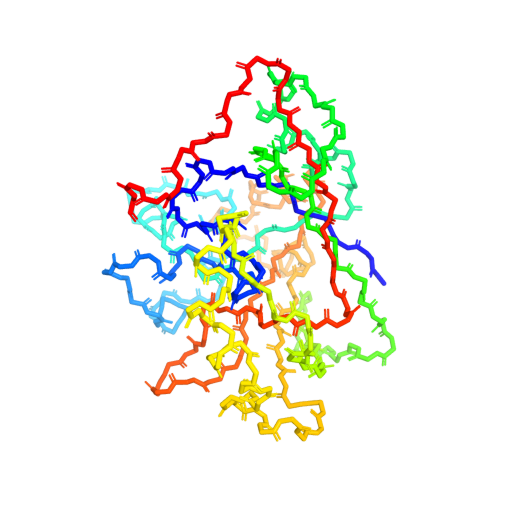222 7.204 1.00 85.31 207 ARG A C 1
ATOM 1700 O O . ARG A 1 207 ? 2.671 -12.731 7.580 1.00 85.31 207 ARG A O 1
ATOM 1707 N N . SER A 1 208 ? 1.259 -13.269 5.927 1.00 86.50 208 SER A N 1
ATOM 1708 C CA . SER A 1 208 ? 2.023 -12.680 4.837 1.00 86.50 208 SER A CA 1
ATOM 1709 C C . SER A 1 208 ? 2.160 -11.171 5.029 1.00 86.50 208 SER A C 1
ATOM 1711 O O . SER A 1 208 ? 1.248 -10.486 5.481 1.00 86.50 208 SER A O 1
ATOM 1713 N N . THR A 1 209 ? 3.299 -10.631 4.609 1.00 88.31 209 THR A N 1
ATOM 1714 C CA . THR A 1 209 ? 3.574 -9.185 4.568 1.00 88.31 209 THR A CA 1
ATOM 1715 C C . THR A 1 209 ? 3.405 -8.614 3.162 1.00 88.31 209 THR A C 1
ATOM 1717 O O . THR A 1 209 ? 3.886 -7.522 2.849 1.00 88.31 209 THR A O 1
ATOM 1720 N N . ARG A 1 210 ? 2.762 -9.376 2.265 1.00 90.19 210 ARG A N 1
ATOM 1721 C CA . ARG A 1 210 ? 2.700 -9.074 0.836 1.00 90.19 210 ARG A CA 1
ATOM 1722 C C . ARG A 1 210 ? 1.300 -9.230 0.270 1.00 90.19 210 ARG A C 1
ATOM 1724 O O . ARG A 1 210 ? 0.621 -10.205 0.569 1.00 90.19 210 ARG A O 1
ATOM 1731 N N . ILE A 1 211 ? 0.944 -8.332 -0.644 1.00 94.38 211 ILE A N 1
ATOM 1732 C CA . ILE A 1 211 ? -0.210 -8.467 -1.536 1.00 94.38 211 ILE A CA 1
ATOM 1733 C C . ILE A 1 211 ? 0.329 -8.880 -2.912 1.00 94.38 211 ILE A C 1
ATOM 1735 O O . ILE A 1 211 ? 0.949 -8.056 -3.597 1.00 94.38 211 ILE A O 1
ATOM 1739 N N . PRO A 1 212 ? 0.136 -10.141 -3.340 1.00 92.81 212 PRO A N 1
ATOM 1740 C CA . PRO A 1 212 ? 0.510 -10.583 -4.676 1.00 92.81 212 PRO A CA 1
ATOM 1741 C C . PRO A 1 212 ? -0.080 -9.711 -5.791 1.00 92.81 212 PRO A C 1
ATOM 1743 O O . PRO A 1 212 ? -1.138 -9.099 -5.644 1.00 92.81 212 PRO A O 1
ATOM 1746 N N . ARG A 1 213 ? 0.593 -9.702 -6.949 1.00 93.25 213 ARG A N 1
ATOM 1747 C CA . ARG A 1 213 ? 0.045 -9.101 -8.178 1.00 93.25 213 ARG A CA 1
ATOM 1748 C C . ARG A 1 213 ? -1.312 -9.693 -8.489 1.00 93.25 213 ARG A C 1
ATOM 1750 O O . ARG A 1 213 ? -1.474 -10.907 -8.401 1.00 93.25 213 ARG A O 1
ATOM 1757 N N . ALA A 1 214 ? -2.251 -8.830 -8.831 1.00 94.94 214 ALA A N 1
ATOM 1758 C CA . ALA A 1 214 ? -3.634 -9.170 -9.090 1.00 94.94 214 ALA A CA 1
ATOM 1759 C C . ALA A 1 214 ? -4.265 -8.062 -9.933 1.00 94.94 214 ALA A C 1
ATOM 1761 O O . ALA A 1 214 ? -3.822 -6.919 -9.879 1.00 94.94 214 ALA A O 1
ATOM 1762 N N . ASP A 1 215 ? -5.332 -8.382 -10.657 1.00 95.38 215 ASP A N 1
ATOM 1763 C CA . ASP A 1 215 ? -5.965 -7.434 -11.585 1.00 95.38 215 ASP A CA 1
ATOM 1764 C C . ASP A 1 215 ? -6.740 -6.311 -10.880 1.00 95.38 215 ASP A C 1
ATOM 1766 O O . ASP A 1 215 ? -7.116 -5.322 -11.503 1.00 95.38 215 ASP A O 1
ATOM 1770 N N . PHE A 1 216 ? -6.979 -6.444 -9.570 1.00 96.81 216 PHE A N 1
ATOM 1771 C CA . PHE A 1 216 ? -7.658 -5.412 -8.788 1.00 96.81 216 PHE A CA 1
ATOM 1772 C C . PHE A 1 216 ? -6.740 -4.240 -8.430 1.00 96.81 216 PHE A C 1
ATOM 1774 O O . PHE A 1 216 ? -7.220 -3.272 -7.850 1.00 96.81 216 PHE A O 1
ATOM 1781 N N . TRP A 1 217 ? -5.443 -4.294 -8.741 1.00 97.81 217 TRP A N 1
ATOM 1782 C CA . TRP A 1 217 ? -4.560 -3.156 -8.533 1.00 97.81 217 TRP A CA 1
ATOM 1783 C C . TRP A 1 217 ? -3.598 -2.931 -9.695 1.00 97.81 217 TRP A C 1
ATOM 1785 O O . TRP A 1 217 ? -3.235 -3.847 -10.426 1.00 97.81 217 TRP A O 1
ATOM 1795 N N . ASN A 1 218 ? -3.182 -1.680 -9.859 1.00 97.88 218 ASN A N 1
ATOM 1796 C CA . ASN A 1 218 ? -2.184 -1.271 -10.839 1.00 97.88 218 ASN A CA 1
ATOM 1797 C C . ASN A 1 218 ? -1.280 -0.173 -10.256 1.00 97.88 218 ASN A C 1
ATOM 1799 O O . ASN A 1 218 ? -1.364 0.159 -9.068 1.00 97.88 218 ASN A O 1
ATOM 1803 N N . VAL A 1 219 ? -0.384 0.358 -11.084 1.00 98.38 219 VAL A N 1
ATOM 1804 C CA . VAL A 1 219 ? 0.497 1.457 -10.703 1.00 98.38 219 VAL A CA 1
ATOM 1805 C C . VAL A 1 219 ? 0.605 2.476 -11.831 1.00 98.38 219 VAL A C 1
ATOM 1807 O O . VAL A 1 219 ? 0.783 2.118 -12.994 1.00 98.38 219 VAL A O 1
ATOM 1810 N N . 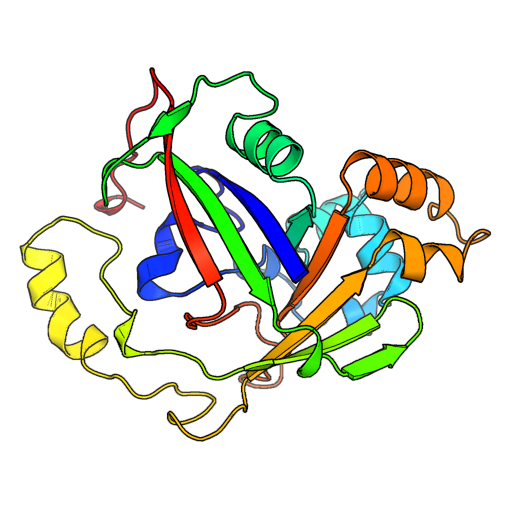GLU A 1 220 ? 0.522 3.752 -11.471 1.00 98.56 220 GLU A N 1
ATOM 1811 C CA . GLU A 1 220 ? 0.963 4.858 -12.316 1.00 98.56 220 GLU A CA 1
ATOM 1812 C C . GLU A 1 220 ? 2.398 5.238 -11.933 1.00 98.56 220 GLU A C 1
ATOM 1814 O O . GLU A 1 220 ? 2.746 5.336 -10.749 1.00 98.56 220 GLU A O 1
ATOM 1819 N N . LEU A 1 221 ? 3.237 5.442 -12.946 1.00 98.44 221 LEU A N 1
ATOM 1820 C CA . LEU A 1 221 ? 4.666 5.671 -12.779 1.00 98.44 221 LEU A CA 1
ATOM 1821 C C . LEU A 1 221 ? 5.009 7.147 -12.955 1.00 98.44 221 LEU A C 1
ATOM 1823 O O . LEU A 1 221 ? 4.599 7.794 -13.925 1.00 98.44 221 LEU A O 1
ATOM 1827 N N . PHE A 1 222 ? 5.813 7.660 -12.028 1.00 98.50 222 PHE A N 1
ATOM 1828 C CA . PHE A 1 222 ? 6.286 9.034 -12.039 1.00 98.50 222 PHE A CA 1
ATOM 1829 C C . PHE A 1 222 ? 7.798 9.106 -11.813 1.00 98.50 222 PHE A C 1
ATOM 1831 O O . PHE A 1 222 ? 8.420 8.218 -11.224 1.00 98.50 222 PHE A O 1
ATOM 1838 N N . LYS A 1 223 ? 8.391 10.211 -12.251 1.00 98.00 223 LYS A N 1
ATOM 1839 C CA . LYS A 1 223 ? 9.775 10.595 -11.984 1.00 98.00 223 LYS A CA 1
ATOM 1840 C C . LYS A 1 223 ? 9.806 12.014 -11.419 1.00 98.00 223 LYS A C 1
ATOM 1842 O O . LYS A 1 223 ? 9.128 12.903 -11.943 1.00 98.00 223 LYS A O 1
ATOM 1847 N N . GLY A 1 224 ? 10.590 12.223 -10.365 1.00 97.56 224 GLY A N 1
ATOM 1848 C CA . GLY A 1 224 ? 10.914 13.560 -9.873 1.00 97.56 224 GLY A CA 1
ATOM 1849 C C . GLY A 1 224 ? 11.791 14.307 -10.881 1.00 97.56 224 GLY A C 1
ATOM 1850 O O . GLY A 1 224 ? 12.750 13.733 -11.391 1.00 97.56 224 GLY A O 1
ATOM 1851 N N . VAL A 1 225 ? 11.473 15.569 -11.197 1.00 93.38 225 VAL A N 1
ATOM 1852 C CA . VAL A 1 225 ? 12.144 16.341 -12.275 1.00 93.38 225 VAL A CA 1
ATOM 1853 C C . VAL A 1 225 ? 13.674 16.386 -12.160 1.00 93.38 225 VAL A C 1
ATOM 1855 O O . VAL A 1 225 ? 14.346 16.450 -13.185 1.00 93.38 225 VAL A O 1
ATOM 1858 N N . GLU A 1 226 ? 14.210 16.292 -10.948 1.00 91.69 226 GLU A N 1
ATOM 1859 C CA . GLU A 1 226 ? 15.648 16.365 -10.653 1.00 91.69 226 GLU A CA 1
ATOM 1860 C C . GLU A 1 226 ? 16.197 15.062 -10.056 1.00 91.69 226 GLU A C 1
ATOM 1862 O O . GLU A 1 226 ? 17.330 15.008 -9.590 1.00 91.69 226 GLU A O 1
ATOM 1867 N N . GLU A 1 227 ? 15.395 13.999 -10.051 1.00 94.19 227 GLU A N 1
ATOM 1868 C CA . GLU A 1 227 ? 15.802 12.723 -9.480 1.00 94.19 227 GLU A CA 1
ATOM 1869 C C . GLU A 1 227 ? 16.372 11.792 -10.545 1.00 94.19 227 GLU A C 1
ATOM 1871 O O . GLU A 1 227 ? 15.841 11.655 -11.652 1.00 94.19 227 GLU A O 1
ATOM 1876 N N . GLU A 1 228 ? 17.426 11.074 -10.177 1.00 90.50 228 GLU A N 1
ATOM 1877 C CA . GLU A 1 228 ? 17.939 9.961 -10.961 1.00 90.50 228 GLU A CA 1
ATOM 1878 C C . GLU A 1 228 ? 17.479 8.644 -10.353 1.00 90.50 228 GLU A C 1
ATOM 1880 O O . GLU A 1 228 ? 17.600 8.411 -9.147 1.00 90.50 228 GLU A O 1
ATOM 1885 N N . ARG A 1 229 ? 16.964 7.748 -11.202 1.00 90.06 229 ARG A N 1
ATOM 1886 C CA . ARG A 1 229 ? 16.630 6.399 -10.759 1.00 90.06 229 ARG A CA 1
ATOM 1887 C C . ARG A 1 229 ? 17.910 5.725 -10.251 1.00 90.06 229 ARG A C 1
ATOM 1889 O O . ARG A 1 229 ? 18.866 5.621 -11.020 1.00 90.06 229 ARG A O 1
ATOM 1896 N N . PRO A 1 230 ? 17.943 5.246 -8.995 1.00 87.94 230 PRO A N 1
ATOM 1897 C CA . PRO A 1 230 ? 19.125 4.583 -8.468 1.00 87.94 230 PRO A CA 1
ATOM 1898 C C . PRO A 1 230 ? 19.432 3.315 -9.270 1.00 87.94 230 PRO A C 1
ATOM 1900 O O . PRO A 1 230 ? 18.528 2.628 -9.758 1.00 87.94 230 PRO A O 1
ATOM 1903 N N . ASN A 1 231 ? 20.717 2.977 -9.391 1.00 81.75 231 ASN A N 1
ATOM 1904 C CA . ASN A 1 231 ? 21.122 1.716 -9.999 1.00 81.75 231 ASN A CA 1
ATOM 1905 C C . ASN A 1 231 ? 20.828 0.559 -9.036 1.00 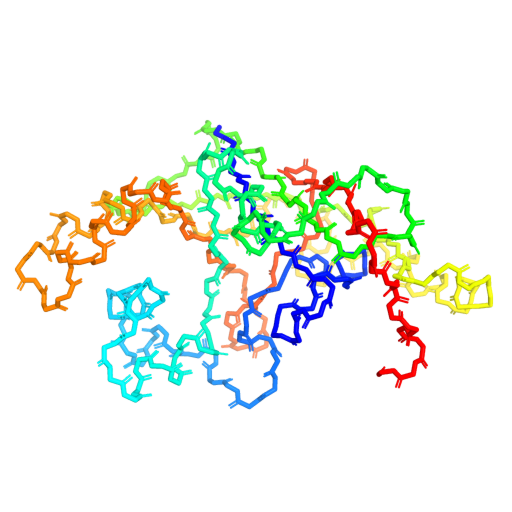81.75 231 ASN A C 1
ATOM 1907 O O . ASN A 1 231 ? 21.629 0.229 -8.167 1.00 81.75 231 ASN A O 1
ATOM 1911 N N . LEU A 1 232 ? 19.673 -0.072 -9.230 1.00 75.25 232 LEU A N 1
ATOM 1912 C CA . LEU A 1 232 ? 19.192 -1.170 -8.393 1.00 75.25 232 LEU A CA 1
ATOM 1913 C C . LEU A 1 232 ? 20.010 -2.468 -8.534 1.00 75.25 232 LEU A C 1
ATOM 1915 O O . LEU A 1 232 ? 19.779 -3.397 -7.775 1.00 75.25 232 LEU A O 1
ATOM 1919 N N . ASN A 1 233 ? 20.955 -2.563 -9.481 1.00 62.25 233 ASN A N 1
ATOM 1920 C CA . ASN A 1 233 ? 21.835 -3.737 -9.598 1.00 62.25 233 ASN A CA 1
ATOM 1921 C C . ASN A 1 233 ? 22.983 -3.734 -8.565 1.00 62.25 233 ASN A C 1
ATOM 1923 O O . ASN A 1 233 ? 23.783 -4.665 -8.554 1.00 62.25 233 ASN A O 1
ATOM 1927 N N . LEU A 1 234 ? 23.109 -2.669 -7.766 1.00 47.12 234 LEU A N 1
ATOM 1928 C CA . LEU A 1 234 ? 24.160 -2.486 -6.757 1.00 47.12 234 LEU A CA 1
ATOM 1929 C C . LEU A 1 234 ? 23.626 -2.549 -5.312 1.00 47.12 234 LEU A C 1
ATOM 1931 O O . LEU A 1 234 ? 24.384 -2.250 -4.391 1.00 47.12 234 LEU A O 1
ATOM 1935 N N . ILE A 1 235 ? 22.345 -2.894 -5.121 1.00 43.19 235 ILE A N 1
ATOM 1936 C CA . ILE A 1 235 ? 21.649 -2.930 -3.821 1.00 43.19 235 ILE A CA 1
ATOM 1937 C C . ILE A 1 235 ? 21.319 -4.373 -3.440 1.00 43.19 235 ILE A C 1
ATOM 1939 O O . ILE A 1 235 ? 20.841 -5.116 -4.327 1.00 43.19 235 ILE A O 1
#

Sequence (235 aa):
MILFRGDKIYNEYTKPYLYRCNGLRSKAFSGNQDPRNIERIGLLETIINHIKPKDSEGIIYYDATDFLSFSESRGKALEWCSDKNNVILKSANDYEETRYLFILTINTADIYTIGNGLFLYSYNCNPTLKQTDSNNFINRIALTPQLQNQICPICENKHKVHQIILVNTVEYLNHYPNHAGSKEAIENSIEDKEWLVLPYDYQDEFRSTRIPRADFWNVELFKGVEEERPNLNLI

Radius of gyration: 17.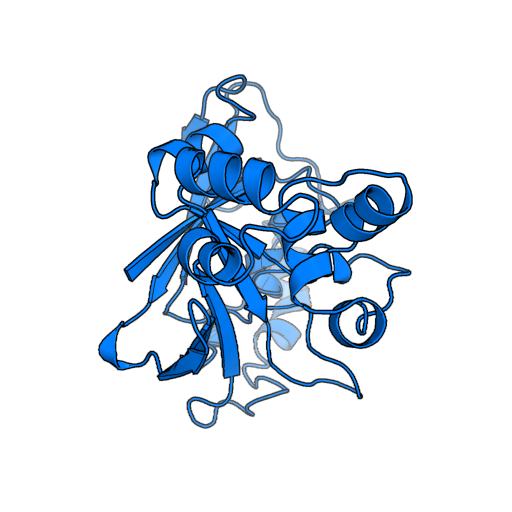82 Å; chains: 1; bounding box: 44×42×46 Å

Foldseek 3Di:
DKWKAKDFCPPPQFNVLCCLAFNTFGSLVPPDADLCCCVVPNPLLLLLLCQDNDDPVSVVSVSNHLWDKIAPDPVLNVCVQCVNVVFDKDFDDQPFFGMKMKMFQADPVQWADPDFQKIKHFFFFFLLSRADSDPDPVCRVVCVVVSVPSQDPQQRRDDSRWMKMKGQLLRVLVVVVVPPRSVVSNVSCVVRNIIIIGGAGDDPHGGDRHDHHGPRMDMTGIHGPPDGDDPPVVD